Protein AF-A0A3N0VA74-F1 (afdb_monomer_lite)

Organism: NCBI:txid2689987

Secondary structure (DSSP, 8-state):
----HHHHTTSPPHHHHHHHHHH-HHHHHHHHHHHHHHBS-STTS-TTS-EEEEEETTTEEEEEE-TT-EEEETTEEEEHHHHHHHHHHS-HHHHHHHHHH--SHHHHHHHHHHH-EEEEEEE-TT--EEEEEEEGGGGHHHHHHHHTT--S-TT-----HHHHTGGGHHHHHHHHHHHHHHHHH-SS--SHHHHHHHHGGG--

Radius of gyration: 17.82 Å; chains: 1; bounding box: 50×42×50 Å

Structure (mmCIF, N/CA/C/O backbone):
data_AF-A0A3N0VA74-F1
#
_entry.id   AF-A0A3N0VA74-F1
#
loop_
_atom_site.group_PDB
_atom_site.id
_atom_site.type_symbol
_atom_site.label_atom_id
_atom_site.label_alt_id
_atom_site.label_comp_id
_atom_site.label_asym_id
_atom_site.label_entity_id
_atom_site.label_seq_id
_atom_site.pdbx_PDB_ins_code
_atom_site.Cartn_x
_atom_site.Cartn_y
_atom_site.Cartn_z
_atom_site.occupancy
_atom_site.B_iso_or_equiv
_atom_site.auth_seq_id
_atom_site.auth_comp_id
_atom_site.auth_asym_id
_atom_site.auth_atom_id
_atom_site.pdbx_PDB_model_num
ATOM 1 N N . MET A 1 1 ? -2.046 14.297 11.306 1.00 55.72 1 MET A N 1
ATOM 2 C CA . MET A 1 1 ? -0.720 13.947 11.856 1.00 55.72 1 MET A CA 1
ATOM 3 C C . MET A 1 1 ? 0.171 13.700 10.667 1.00 55.72 1 MET A C 1
ATOM 5 O O . MET A 1 1 ? -0.166 12.820 9.903 1.00 55.72 1 MET A O 1
ATOM 9 N N . SER A 1 2 ? 1.267 14.439 10.505 1.00 66.81 2 SER A N 1
ATOM 10 C CA . SER A 1 2 ? 2.092 14.352 9.297 1.00 66.81 2 SER A CA 1
ATOM 11 C C . SER A 1 2 ? 2.519 12.922 8.944 1.00 66.81 2 SER A C 1
ATOM 13 O O . SER A 1 2 ? 2.820 12.107 9.817 1.00 66.81 2 SER A O 1
ATOM 15 N N . VAL A 1 3 ? 2.598 12.656 7.638 1.00 79.25 3 VAL A N 1
ATOM 16 C CA . VAL A 1 3 ? 3.120 11.416 7.046 1.00 79.25 3 VAL A CA 1
ATOM 17 C C . VAL A 1 3 ? 4.382 10.929 7.781 1.00 79.25 3 VAL A C 1
ATOM 19 O O . VAL A 1 3 ? 5.307 11.734 7.952 1.00 79.25 3 VAL A O 1
ATOM 22 N N . PRO A 1 4 ? 4.475 9.635 8.162 1.00 81.69 4 PRO A N 1
ATOM 23 C CA . PRO A 1 4 ? 5.636 9.090 8.861 1.00 81.69 4 PRO A CA 1
ATOM 24 C C . PRO A 1 4 ? 6.954 9.399 8.134 1.00 81.69 4 PRO A C 1
ATOM 26 O O . PRO A 1 4 ? 7.029 9.179 6.920 1.00 81.69 4 PRO A O 1
ATOM 29 N N . PRO A 1 5 ? 8.018 9.843 8.836 1.00 85.44 5 PRO A N 1
ATOM 30 C CA . PRO A 1 5 ? 9.307 10.156 8.211 1.00 85.44 5 PRO A CA 1
ATOM 31 C C . PRO A 1 5 ? 9.892 8.999 7.390 1.00 85.44 5 PRO A C 1
ATOM 33 O O . PRO A 1 5 ? 10.471 9.218 6.329 1.00 85.44 5 PRO A O 1
ATOM 36 N N . SER A 1 6 ? 9.676 7.758 7.836 1.00 87.81 6 SER A N 1
ATOM 37 C CA . SER A 1 6 ? 10.095 6.540 7.130 1.00 87.81 6 SER A CA 1
ATOM 38 C C . SER A 1 6 ? 9.469 6.396 5.740 1.00 87.81 6 SER A C 1
ATOM 40 O O . SER A 1 6 ? 10.104 5.842 4.842 1.00 87.81 6 SER A O 1
ATOM 42 N N . LEU A 1 7 ? 8.248 6.906 5.549 1.00 91.25 7 LEU A N 1
ATOM 43 C CA . LEU A 1 7 ? 7.536 6.869 4.274 1.00 91.25 7 LEU A CA 1
ATOM 44 C C . LEU A 1 7 ? 7.905 8.057 3.376 1.00 91.25 7 LEU A C 1
ATOM 46 O O . LEU A 1 7 ? 7.909 7.921 2.154 1.00 91.25 7 LEU A O 1
ATOM 50 N N . GLN A 1 8 ? 8.252 9.209 3.960 1.00 91.38 8 GLN A N 1
ATOM 51 C CA . GLN A 1 8 ? 8.503 10.451 3.219 1.00 91.38 8 GLN A CA 1
ATOM 52 C C . GLN A 1 8 ? 9.578 10.306 2.138 1.00 91.38 8 GLN A C 1
ATOM 54 O O . GLN A 1 8 ? 9.378 10.812 1.038 1.00 91.38 8 GLN A O 1
ATOM 59 N N . ARG A 1 9 ? 10.666 9.566 2.397 1.00 91.56 9 ARG A N 1
ATOM 60 C CA . ARG A 1 9 ? 11.731 9.341 1.397 1.00 91.56 9 ARG A CA 1
ATOM 61 C C . ARG A 1 9 ? 11.244 8.642 0.124 1.00 91.56 9 ARG A C 1
ATOM 63 O O . ARG A 1 9 ? 11.853 8.799 -0.927 1.00 91.56 9 ARG A O 1
ATOM 70 N N . PHE A 1 10 ? 10.161 7.868 0.214 1.00 94.38 10 PHE A N 1
ATOM 71 C CA . PHE A 1 10 ? 9.590 7.167 -0.931 1.00 94.38 10 PHE A CA 1
ATOM 72 C C . PHE A 1 10 ? 8.608 8.042 -1.693 1.00 94.38 10 PHE A C 1
ATOM 74 O O . PHE A 1 10 ? 8.366 7.793 -2.871 1.00 94.38 10 PHE A O 1
ATOM 81 N N . LEU A 1 11 ? 8.007 9.049 -1.058 1.00 93.94 11 LEU A N 1
ATOM 82 C CA . LEU A 1 11 ? 6.952 9.829 -1.687 1.00 93.94 11 LEU A CA 1
ATOM 83 C C . LEU A 1 11 ? 7.540 10.835 -2.683 1.00 93.94 11 LEU A C 1
ATOM 85 O O . LEU A 1 11 ? 8.345 11.681 -2.300 1.00 93.94 11 LEU A O 1
ATOM 89 N N . PRO A 1 12 ? 7.106 10.801 -3.954 1.00 92.12 12 PRO A N 1
ATOM 90 C CA . PRO A 1 12 ? 7.564 11.766 -4.942 1.00 92.12 12 PRO A CA 1
ATOM 91 C C . PRO A 1 12 ? 7.000 13.147 -4.611 1.00 92.12 12 PRO A C 1
ATOM 93 O O . PRO A 1 12 ? 5.913 13.250 -4.026 1.00 92.12 12 PRO A O 1
ATOM 96 N N . SER A 1 13 ? 7.682 14.212 -5.029 1.00 92.94 13 SER A N 1
ATOM 97 C CA . SER A 1 13 ? 7.078 15.546 -5.040 1.00 92.94 13 SER A CA 1
ATOM 98 C C . SER A 1 13 ? 5.904 15.599 -6.031 1.00 92.94 13 SER A C 1
ATOM 100 O O . SER A 1 13 ? 5.791 14.769 -6.940 1.00 92.94 13 SER A O 1
ATOM 102 N N . ALA A 1 14 ? 5.014 16.581 -5.866 1.00 91.69 14 ALA A N 1
ATOM 103 C CA . ALA A 1 14 ? 3.919 16.804 -6.814 1.00 91.69 14 ALA A CA 1
ATOM 104 C C . ALA A 1 14 ? 4.451 17.095 -8.231 1.00 91.69 14 ALA A C 1
ATOM 106 O O . ALA A 1 14 ? 3.903 16.610 -9.219 1.00 91.69 14 ALA A O 1
ATOM 107 N N . GLU A 1 15 ? 5.570 17.817 -8.328 1.00 94.88 15 GLU A N 1
ATOM 108 C CA . GLU A 1 15 ? 6.244 18.123 -9.592 1.00 94.88 15 GLU A CA 1
ATOM 109 C C . GLU A 1 15 ? 6.785 16.864 -10.273 1.00 94.88 15 GLU A C 1
ATOM 111 O O . GLU A 1 15 ? 6.539 16.663 -11.461 1.00 94.88 15 GLU A O 1
ATOM 116 N N . GLN A 1 16 ? 7.447 15.977 -9.520 1.00 94.12 16 GLN A N 1
ATOM 117 C CA . GLN A 1 16 ? 7.949 14.700 -10.039 1.00 94.12 16 GLN A CA 1
ATOM 118 C C . GLN A 1 16 ? 6.812 13.814 -10.558 1.00 94.12 16 GLN A C 1
ATOM 120 O O . GLN A 1 16 ? 6.940 13.189 -11.613 1.00 94.12 16 GLN A O 1
ATOM 125 N N . LEU A 1 17 ? 5.687 13.760 -9.837 1.00 94.88 17 LEU A N 1
ATOM 126 C CA . LEU A 1 17 ? 4.499 13.038 -10.293 1.00 94.88 17 LEU A CA 1
ATOM 127 C C . LEU A 1 17 ? 3.948 13.645 -11.591 1.00 94.88 17 LEU A C 1
ATOM 129 O O . LEU A 1 17 ? 3.747 12.920 -12.565 1.00 94.88 17 LEU A O 1
ATOM 133 N N . ALA A 1 18 ? 3.748 14.964 -11.630 1.00 95.69 18 ALA A N 1
ATOM 134 C CA . ALA A 1 18 ? 3.229 15.660 -12.805 1.00 95.69 18 ALA A CA 1
ATOM 135 C C . ALA A 1 18 ? 4.141 15.493 -14.029 1.00 95.69 18 ALA A C 1
ATOM 137 O O . ALA A 1 18 ? 3.660 15.296 -15.145 1.00 95.69 18 ALA A O 1
ATOM 138 N N . GLN A 1 19 ? 5.457 15.537 -13.827 1.00 96.38 19 GLN A N 1
ATOM 139 C CA . GLN A 1 19 ? 6.435 15.285 -14.876 1.00 96.38 19 GLN A CA 1
ATOM 140 C C . GLN A 1 19 ? 6.325 13.852 -15.410 1.00 96.38 19 GLN A C 1
ATOM 142 O O . GLN A 1 19 ? 6.148 13.659 -16.613 1.00 96.38 19 GLN A O 1
ATOM 147 N N . THR A 1 20 ? 6.325 12.858 -14.521 1.00 94.06 20 THR A N 1
ATOM 148 C CA . THR A 1 20 ? 6.236 11.440 -14.905 1.00 94.06 20 THR A CA 1
ATOM 149 C C . THR A 1 20 ? 4.934 11.142 -15.650 1.00 94.06 20 THR A C 1
ATOM 151 O O . THR A 1 20 ? 4.941 10.416 -16.642 1.00 94.06 20 THR A O 1
ATOM 154 N N . LEU A 1 21 ? 3.818 11.751 -15.238 1.00 95.31 21 LEU A N 1
ATOM 155 C CA . LEU A 1 21 ? 2.536 11.643 -15.939 1.00 95.31 21 LEU A CA 1
ATOM 156 C C . LEU A 1 21 ? 2.596 12.160 -17.377 1.00 95.31 21 LEU A C 1
ATOM 158 O O . LEU A 1 21 ? 1.941 11.586 -18.245 1.00 95.31 21 LEU A O 1
ATOM 162 N N . ARG A 1 22 ? 3.370 13.216 -17.651 1.00 96.31 22 ARG A N 1
ATOM 163 C CA . ARG A 1 22 ? 3.558 13.736 -19.014 1.00 96.31 22 ARG A CA 1
ATOM 164 C C . ARG A 1 22 ? 4.463 12.823 -19.838 1.00 96.31 22 ARG A C 1
ATOM 166 O O . ARG A 1 22 ? 4.131 12.491 -20.974 1.00 96.31 22 ARG A O 1
ATOM 173 N N . GLU A 1 23 ? 5.564 12.373 -19.254 1.00 95.31 23 GLU A N 1
ATOM 174 C CA . GLU A 1 23 ? 6.672 11.758 -19.992 1.00 95.31 23 GLU A CA 1
ATOM 175 C C . GLU A 1 23 ? 6.556 10.231 -20.138 1.00 95.31 23 GLU A C 1
ATOM 177 O O . GLU A 1 23 ? 6.966 9.676 -21.154 1.00 95.31 23 GLU A O 1
ATOM 182 N N . SER A 1 24 ? 5.957 9.534 -19.169 1.00 93.88 24 SER A N 1
ATOM 183 C CA . SER A 1 24 ? 5.990 8.068 -19.094 1.00 93.88 24 SER A CA 1
ATOM 184 C C . SER A 1 24 ? 4.639 7.428 -19.422 1.00 93.88 24 SER A C 1
ATOM 186 O O . SER A 1 24 ? 3.714 7.409 -18.607 1.00 93.88 24 SER A O 1
ATOM 188 N N . ALA A 1 25 ? 4.528 6.839 -20.617 1.00 91.69 25 ALA A N 1
ATOM 189 C CA . ALA A 1 25 ? 3.357 6.043 -20.998 1.00 91.69 25 ALA A CA 1
ATOM 190 C C . ALA A 1 25 ? 3.186 4.799 -20.112 1.00 91.69 25 ALA A C 1
ATOM 192 O O . ALA A 1 25 ? 2.077 4.505 -19.676 1.00 91.69 25 ALA A O 1
ATOM 193 N N . SER A 1 26 ? 4.289 4.128 -19.768 1.00 89.88 26 SER A N 1
ATOM 194 C CA . SER A 1 26 ? 4.263 2.938 -18.913 1.00 89.88 26 SER A CA 1
ATOM 195 C C . SER A 1 26 ? 3.768 3.247 -17.501 1.00 89.88 26 SER A C 1
ATOM 197 O O . SER A 1 26 ? 3.046 2.440 -16.915 1.00 89.88 26 SER A O 1
ATOM 199 N N . PHE A 1 27 ? 4.104 4.422 -16.957 1.00 94.12 27 PHE A N 1
ATOM 200 C CA . PHE A 1 27 ? 3.552 4.856 -15.679 1.00 94.12 27 PHE A CA 1
ATOM 201 C C . PHE A 1 27 ? 2.049 5.123 -15.775 1.00 94.12 27 PHE A C 1
ATOM 203 O O . PHE A 1 27 ? 1.313 4.704 -14.888 1.00 94.12 27 PHE A O 1
ATOM 210 N N . ARG A 1 28 ? 1.567 5.765 -16.849 1.00 94.69 28 ARG A N 1
ATOM 211 C CA . ARG A 1 28 ? 0.123 5.997 -17.041 1.00 94.69 28 ARG A CA 1
ATOM 212 C C . ARG A 1 28 ? -0.668 4.689 -17.106 1.00 94.69 28 ARG A C 1
ATOM 214 O O . ARG A 1 28 ? -1.706 4.585 -16.456 1.00 94.69 28 ARG A O 1
ATOM 221 N N . ASP A 1 29 ? -0.153 3.684 -17.811 1.00 91.50 29 ASP A N 1
ATOM 222 C CA . ASP A 1 29 ? -0.782 2.360 -17.886 1.00 91.50 29 ASP A CA 1
ATOM 223 C C . ASP A 1 29 ? -0.789 1.659 -16.520 1.00 91.50 29 ASP A C 1
ATOM 225 O O . ASP A 1 29 ? -1.810 1.112 -16.090 1.00 91.50 29 ASP A O 1
ATOM 229 N N . PHE A 1 30 ? 0.336 1.717 -15.798 1.00 92.69 30 PHE A N 1
ATOM 230 C CA . PHE A 1 30 ? 0.435 1.188 -14.438 1.00 92.69 30 PHE A CA 1
ATOM 231 C C . PHE A 1 30 ? -0.542 1.886 -13.485 1.00 92.69 30 PHE A C 1
ATOM 233 O O . PHE A 1 30 ? -1.240 1.220 -12.721 1.00 92.69 30 PHE A O 1
ATOM 240 N N . LEU A 1 31 ? -0.627 3.215 -13.553 1.00 94.94 31 LEU A N 1
ATOM 241 C CA . LEU A 1 31 ? -1.520 4.026 -12.736 1.00 94.94 31 LEU A CA 1
ATOM 242 C C . LEU A 1 31 ? -2.987 3.675 -12.996 1.00 94.94 31 LEU A C 1
ATOM 244 O O . LEU A 1 31 ? -3.730 3.449 -12.044 1.00 94.94 31 LEU A O 1
ATOM 248 N N . ALA A 1 32 ? -3.400 3.567 -14.261 1.00 92.31 32 ALA A N 1
ATOM 249 C CA . ALA A 1 32 ? -4.765 3.188 -14.619 1.00 92.31 32 ALA A CA 1
ATOM 250 C C . ALA A 1 32 ? -5.140 1.804 -14.060 1.00 92.31 32 ALA A C 1
ATOM 252 O O . ALA A 1 32 ? -6.222 1.625 -13.490 1.00 92.31 32 ALA A O 1
ATOM 253 N N . LEU A 1 33 ? -4.225 0.833 -14.168 1.00 90.31 33 LEU A N 1
ATOM 254 C CA . LEU A 1 33 ? -4.407 -0.496 -13.588 1.00 90.31 33 LEU A CA 1
ATOM 255 C C . LEU A 1 33 ? -4.525 -0.433 -12.059 1.00 90.31 33 LEU A C 1
ATOM 257 O O . LEU A 1 33 ? -5.447 -1.019 -11.493 1.00 90.31 33 LEU A O 1
ATOM 261 N N . ALA A 1 34 ? -3.616 0.289 -11.403 1.00 92.38 34 ALA A N 1
ATOM 262 C CA . ALA A 1 34 ? -3.563 0.415 -9.952 1.00 92.38 34 ALA A CA 1
ATOM 263 C C . ALA A 1 34 ? -4.812 1.104 -9.382 1.00 92.38 34 ALA A C 1
ATOM 265 O O . ALA A 1 34 ? -5.379 0.624 -8.395 1.00 92.38 34 ALA A O 1
ATOM 266 N N . LEU A 1 35 ? -5.284 2.186 -10.008 1.00 92.69 35 LEU A N 1
ATOM 267 C CA . LEU A 1 35 ? -6.493 2.901 -9.593 1.00 92.69 35 LEU A CA 1
ATOM 268 C C . LEU A 1 35 ? -7.727 2.000 -9.664 1.00 92.69 35 LEU A C 1
ATOM 270 O O . LEU A 1 35 ? -8.482 1.926 -8.695 1.00 92.69 35 LEU A O 1
ATOM 274 N N . LYS A 1 36 ? -7.881 1.228 -10.749 1.00 89.12 36 LYS A N 1
ATOM 275 C CA . LYS A 1 36 ? -8.997 0.282 -10.912 1.00 89.12 36 LYS A CA 1
ATOM 276 C C . LYS A 1 36 ? -9.088 -0.728 -9.760 1.00 89.12 36 LYS A C 1
ATOM 278 O O . LYS A 1 36 ? -10.184 -1.116 -9.363 1.00 89.12 36 LYS A O 1
ATOM 283 N N . SER A 1 37 ? -7.955 -1.167 -9.219 1.00 84.94 37 SER A N 1
ATOM 284 C CA . SER A 1 37 ? -7.903 -2.130 -8.113 1.00 84.94 37 SER A CA 1
ATOM 285 C C . SER A 1 37 ? -7.942 -1.513 -6.714 1.00 84.94 37 SER A C 1
ATOM 287 O O . SER A 1 37 ? -8.281 -2.217 -5.763 1.00 84.94 37 SER A O 1
ATOM 289 N N . SER A 1 38 ? -7.617 -0.226 -6.569 1.00 87.81 38 SER A N 1
ATOM 290 C CA . SER A 1 38 ? -7.468 0.428 -5.256 1.00 87.81 38 SER A CA 1
ATOM 291 C C . SER A 1 38 ? -8.798 0.767 -4.569 1.00 87.81 38 SER A C 1
ATOM 293 O O . SER A 1 38 ? -8.813 1.113 -3.390 1.00 87.81 38 SER A O 1
ATOM 295 N N . GLY A 1 39 ? -9.927 0.623 -5.271 1.00 88.44 39 GLY A N 1
ATOM 296 C CA . GLY A 1 39 ? -11.256 0.934 -4.736 1.00 88.44 39 GLY A CA 1
ATOM 297 C C . GLY A 1 39 ? -11.563 2.434 -4.724 1.00 88.44 39 GLY A C 1
ATOM 298 O O . GLY A 1 39 ? -10.935 3.209 -5.445 1.00 88.44 39 GLY A O 1
ATOM 299 N N . ALA A 1 40 ? -12.541 2.846 -3.919 1.00 88.62 40 ALA A N 1
ATOM 300 C CA . ALA A 1 40 ? -12.981 4.240 -3.832 1.00 88.62 40 ALA A CA 1
ATOM 301 C C . ALA A 1 40 ? -11.873 5.137 -3.258 1.00 88.62 40 ALA A C 1
ATOM 303 O O . ALA A 1 40 ? -11.144 4.700 -2.369 1.00 88.62 40 ALA A O 1
ATOM 304 N N . ASP A 1 41 ? -11.695 6.347 -3.793 1.00 86.19 41 ASP A N 1
ATOM 305 C CA . ASP A 1 41 ? -10.729 7.326 -3.269 1.00 86.19 41 ASP A CA 1
ATOM 306 C C . ASP A 1 41 ? -11.169 7.801 -1.875 1.00 86.19 41 ASP A C 1
ATOM 308 O O . ASP A 1 41 ? -12.305 8.247 -1.759 1.00 86.19 41 ASP A O 1
ATOM 312 N N . PRO A 1 42 ? -10.334 7.698 -0.818 1.00 84.19 42 PRO A N 1
ATOM 313 C CA . PRO A 1 42 ? -10.671 8.211 0.511 1.00 84.19 42 PRO A CA 1
ATOM 314 C C . PRO A 1 42 ? -10.957 9.711 0.528 1.00 84.19 42 PRO A C 1
ATOM 316 O O . PRO A 1 42 ? -11.635 10.191 1.436 1.00 84.19 42 PRO A O 1
ATOM 319 N N . ARG A 1 43 ? -10.449 10.474 -0.445 1.00 82.12 43 ARG A N 1
ATOM 320 C CA . ARG A 1 43 ? -10.702 11.912 -0.517 1.00 82.12 43 ARG A CA 1
ATOM 321 C C . ARG A 1 43 ? -12.185 12.184 -0.747 1.00 82.12 43 ARG A C 1
ATOM 323 O O . ARG A 1 43 ? -12.751 11.820 -1.770 1.00 82.12 43 ARG A O 1
ATOM 330 N N . GLY A 1 44 ? -12.798 12.874 0.211 1.00 79.50 44 GLY A N 1
ATOM 331 C CA . GLY A 1 44 ? -14.222 13.214 0.173 1.00 79.50 44 GLY A CA 1
ATOM 332 C C . GLY A 1 44 ? -15.148 12.127 0.722 1.00 79.50 44 GLY A C 1
ATOM 333 O O . GLY A 1 44 ? -16.359 12.326 0.710 1.00 79.50 44 GLY A O 1
ATOM 334 N N . LEU A 1 45 ? -14.608 11.014 1.231 1.00 85.81 45 LEU A N 1
ATOM 335 C CA . LEU A 1 45 ? -15.379 10.008 1.957 1.00 85.81 45 LEU A CA 1
ATOM 336 C C . LEU A 1 45 ? -15.389 10.306 3.460 1.00 85.81 45 LEU A C 1
ATOM 338 O O . LEU A 1 45 ? -14.371 10.705 4.032 1.00 85.81 45 LEU A O 1
ATOM 342 N N . ASP A 1 46 ? -16.525 10.060 4.116 1.00 89.12 46 ASP A N 1
ATOM 343 C CA . ASP A 1 46 ? -16.582 10.061 5.578 1.00 89.12 46 ASP A CA 1
ATOM 344 C C . ASP A 1 46 ? -15.993 8.758 6.124 1.00 89.12 46 ASP A C 1
ATOM 346 O O . ASP A 1 46 ? -16.667 7.738 6.285 1.00 89.12 46 ASP A O 1
ATOM 350 N N . MET A 1 47 ? -14.695 8.805 6.415 1.00 89.38 47 MET A N 1
ATOM 351 C CA . MET A 1 47 ? -13.968 7.649 6.916 1.00 89.38 47 MET A CA 1
ATOM 352 C C . MET A 1 47 ? -14.346 7.243 8.343 1.00 89.38 47 MET A C 1
ATOM 354 O O . MET A 1 47 ? -14.038 6.120 8.752 1.00 89.38 47 MET A O 1
ATOM 358 N N . ALA A 1 48 ? -14.981 8.135 9.108 1.00 89.19 48 ALA A N 1
ATOM 359 C CA . ALA A 1 48 ? -15.448 7.826 10.454 1.00 89.19 48 ALA A CA 1
ATOM 360 C C . ALA A 1 48 ? -16.706 6.950 10.429 1.00 89.19 48 ALA A C 1
ATOM 362 O O . ALA A 1 48 ? -16.891 6.137 11.331 1.00 89.19 48 ALA A O 1
ATOM 363 N N . GLY A 1 49 ? -17.522 7.071 9.377 1.00 88.12 49 GLY A N 1
ATOM 364 C CA . GLY A 1 49 ? -18.684 6.214 9.141 1.00 88.12 49 GLY A CA 1
ATOM 365 C C . GLY A 1 49 ? -18.348 4.818 8.606 1.00 88.12 49 GLY A C 1
ATOM 366 O O . GLY A 1 49 ? -19.240 3.978 8.512 1.00 88.12 49 GLY A O 1
ATOM 367 N N . ALA A 1 50 ? -17.087 4.549 8.252 1.00 91.88 50 ALA A N 1
ATOM 368 C CA . ALA A 1 50 ? -16.700 3.269 7.673 1.00 91.88 50 ALA A CA 1
ATOM 369 C C . ALA A 1 50 ? -16.604 2.146 8.716 1.00 91.88 50 ALA A C 1
ATOM 371 O O . ALA A 1 50 ? -16.112 2.352 9.827 1.00 91.88 50 ALA A O 1
ATOM 372 N N . ARG A 1 51 ? -16.989 0.928 8.318 1.00 92.06 51 ARG A N 1
ATOM 373 C CA . ARG A 1 51 ? -16.719 -0.300 9.081 1.00 92.06 51 ARG A CA 1
ATOM 374 C C . ARG A 1 51 ? -15.463 -0.980 8.565 1.00 92.06 51 ARG A C 1
ATOM 376 O O . ARG A 1 51 ? -15.293 -1.154 7.356 1.00 92.06 51 ARG A O 1
ATOM 383 N N . TYR A 1 52 ? -14.574 -1.345 9.481 1.00 94.25 52 TYR A N 1
ATOM 384 C CA . TYR A 1 52 ? -13.266 -1.879 9.133 1.00 94.25 52 TYR A CA 1
ATOM 385 C C . TYR A 1 52 ? -13.171 -3.379 9.380 1.00 94.25 52 TYR A C 1
ATOM 387 O O . TYR A 1 52 ? -13.590 -3.893 10.416 1.00 94.25 52 TYR A O 1
ATOM 395 N N . ARG A 1 53 ? -12.550 -4.059 8.417 1.00 93.44 53 ARG A N 1
ATOM 396 C CA . ARG A 1 53 ? -12.142 -5.458 8.512 1.00 93.44 53 ARG A CA 1
ATOM 397 C C . ARG A 1 53 ? -10.627 -5.540 8.499 1.00 93.44 53 ARG A C 1
ATOM 399 O O . ARG A 1 53 ? -10.003 -5.036 7.563 1.00 93.44 53 ARG A O 1
ATOM 406 N N . VAL A 1 54 ? -10.043 -6.185 9.504 1.00 90.69 54 VAL A N 1
ATOM 407 C CA . VAL A 1 54 ? -8.589 -6.296 9.688 1.00 90.69 54 VAL A CA 1
ATOM 408 C C . VAL A 1 54 ? -8.235 -7.728 10.077 1.00 90.69 54 VAL A C 1
ATOM 410 O O . VAL A 1 54 ? -8.912 -8.331 10.902 1.00 90.69 54 VAL A O 1
ATOM 413 N N . ALA A 1 55 ? -7.152 -8.265 9.519 1.00 83.06 55 ALA A N 1
ATOM 414 C CA . ALA A 1 55 ? -6.491 -9.441 10.079 1.00 83.06 55 ALA A CA 1
ATOM 415 C C . ALA A 1 55 ? -5.358 -8.978 11.010 1.00 83.06 55 ALA A C 1
ATOM 417 O O . ALA A 1 55 ? -4.404 -8.364 10.530 1.00 83.06 55 ALA A O 1
ATOM 418 N N . ASP A 1 56 ? -5.476 -9.235 12.315 1.00 76.38 56 ASP A N 1
ATOM 419 C CA . ASP A 1 56 ? -4.446 -8.939 13.316 1.00 76.38 56 ASP A CA 1
ATOM 420 C C . ASP A 1 56 ? -3.843 -10.228 13.904 1.00 76.38 56 ASP A C 1
ATOM 422 O O . ASP A 1 56 ? -4.468 -11.291 13.9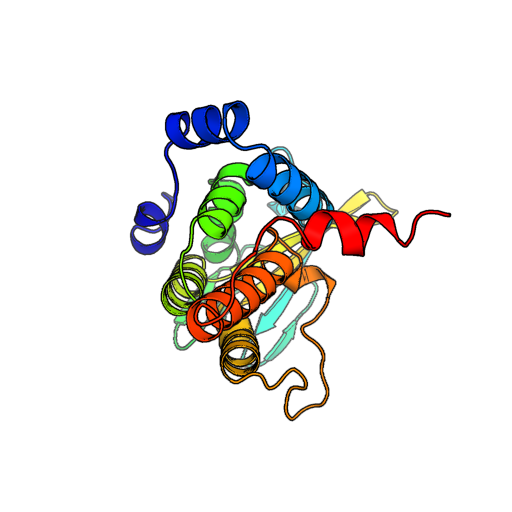18 1.00 76.38 56 ASP A O 1
ATOM 426 N N . ALA A 1 57 ? -2.588 -10.146 14.350 1.00 72.50 57 ALA A N 1
ATOM 427 C CA . ALA A 1 57 ? -1.821 -11.316 14.780 1.00 72.50 57 ALA A CA 1
ATOM 428 C C . 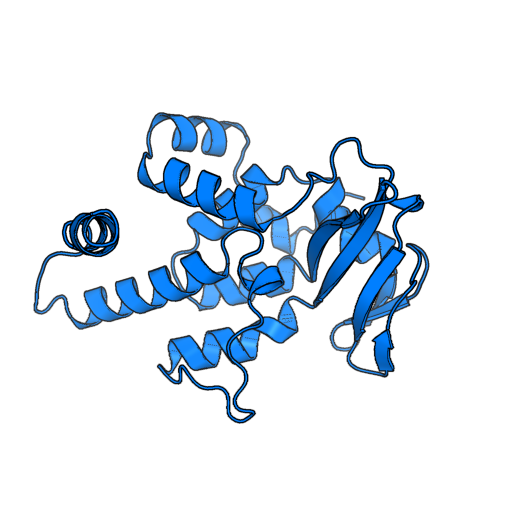ALA A 1 57 ? -2.310 -11.945 16.101 1.00 72.50 57 ALA A C 1
ATOM 430 O O . ALA A 1 57 ? -1.961 -13.089 16.384 1.00 72.50 57 ALA A O 1
ATOM 431 N N . LEU A 1 58 ? -3.095 -11.224 16.911 1.00 75.19 58 LEU A N 1
ATOM 432 C CA . LEU A 1 58 ? -3.589 -11.709 18.206 1.00 75.19 58 LEU A CA 1
ATOM 433 C C . LEU A 1 58 ? -4.922 -12.438 18.076 1.00 75.19 58 LEU A C 1
ATOM 435 O O . LEU A 1 58 ? -5.148 -13.448 18.737 1.00 75.19 58 LEU A O 1
ATOM 439 N N . ASN A 1 59 ? -5.810 -11.902 17.246 1.00 77.19 59 ASN A N 1
ATOM 440 C CA . ASN A 1 59 ? -7.226 -12.251 17.222 1.00 77.19 59 ASN A CA 1
ATOM 441 C C . ASN A 1 59 ? -7.666 -12.846 15.878 1.00 77.19 59 ASN A C 1
ATOM 443 O O . ASN A 1 59 ? -8.839 -13.170 15.704 1.00 77.19 59 ASN A O 1
ATOM 447 N N . GLY A 1 60 ? -6.755 -12.974 14.910 1.00 83.31 60 GLY A N 1
ATOM 448 C CA . GLY A 1 60 ? -7.096 -13.400 13.559 1.00 83.31 60 GLY A CA 1
ATOM 449 C C . GLY A 1 60 ? -7.875 -12.314 12.817 1.00 83.31 60 GLY A C 1
ATOM 450 O O . GLY A 1 60 ? -7.484 -11.150 12.811 1.00 83.31 60 GLY A O 1
ATOM 451 N N . VAL A 1 61 ? -8.966 -12.684 12.145 1.00 87.94 61 VAL A N 1
ATOM 452 C CA . VAL A 1 61 ? -9.781 -11.731 11.377 1.00 87.94 61 VAL A CA 1
ATOM 453 C C . VAL A 1 61 ? -10.848 -11.108 12.269 1.00 87.94 61 VAL A C 1
ATOM 455 O O . VAL A 1 61 ? -11.662 -11.816 12.855 1.00 87.94 61 VAL A O 1
ATOM 458 N N . ARG A 1 62 ? -10.860 -9.777 12.325 1.00 90.38 62 ARG A N 1
ATOM 459 C CA . ARG A 1 62 ? -11.846 -8.955 13.028 1.00 90.38 62 ARG A CA 1
ATOM 460 C C . ARG A 1 62 ? -12.623 -8.103 12.031 1.00 90.38 62 ARG A C 1
ATOM 462 O O . ARG A 1 62 ? -12.035 -7.552 11.100 1.00 90.38 62 ARG A O 1
ATOM 469 N N . ASP A 1 63 ? -13.921 -7.977 12.271 1.00 92.25 63 ASP A N 1
ATOM 470 C CA . ASP A 1 63 ? -14.878 -7.228 11.455 1.00 92.25 63 ASP A CA 1
ATOM 471 C C . ASP A 1 63 ? -15.558 -6.123 12.286 1.00 92.25 63 ASP A C 1
ATOM 473 O O . ASP A 1 63 ? -15.446 -6.100 13.512 1.00 92.25 63 ASP A O 1
ATOM 477 N N . GLU A 1 64 ? -16.253 -5.205 11.606 1.00 92.19 64 GLU A N 1
ATOM 478 C CA . GLU A 1 64 ? -17.054 -4.108 12.188 1.00 92.19 64 GLU A CA 1
ATOM 479 C C . GLU A 1 64 ? -16.300 -3.090 13.063 1.00 92.19 64 GLU A C 1
ATOM 481 O O . GLU A 1 64 ? -16.922 -2.283 13.764 1.00 92.19 64 GLU A O 1
ATOM 486 N N . LEU A 1 65 ? -14.971 -3.061 12.962 1.00 94.00 65 LEU A N 1
ATOM 487 C CA . LEU A 1 65 ? -14.123 -2.157 13.734 1.00 94.00 65 LEU A CA 1
ATOM 488 C C . LEU A 1 65 ? -14.381 -0.691 13.357 1.00 94.00 65 LEU A C 1
ATOM 490 O O . LEU A 1 65 ? -14.708 -0.378 12.210 1.00 94.00 65 LEU A O 1
ATOM 494 N N . ALA A 1 66 ? -14.210 0.200 14.327 1.00 94.31 66 ALA A N 1
ATOM 495 C CA . ALA A 1 66 ? -14.245 1.651 14.207 1.00 94.31 66 ALA A CA 1
ATOM 496 C C . ALA A 1 66 ? -12.825 2.243 14.272 1.00 94.31 66 ALA A C 1
ATOM 498 O O . ALA A 1 66 ? -11.864 1.582 14.653 1.00 94.31 66 ALA A O 1
ATOM 499 N N . LEU A 1 67 ? -12.673 3.524 13.928 1.00 94.12 67 LEU A N 1
ATOM 500 C CA . LEU A 1 67 ? -11.356 4.178 13.864 1.00 94.12 67 LEU A CA 1
ATOM 501 C C . LEU A 1 67 ? -10.563 4.154 15.182 1.00 94.12 67 LEU A C 1
ATOM 503 O O . LEU A 1 67 ? -9.335 4.159 15.146 1.00 94.12 67 LEU A O 1
ATOM 507 N N . ASP A 1 68 ? -11.237 4.146 16.328 1.00 94.56 68 ASP A N 1
ATOM 508 C CA . ASP A 1 68 ? -10.569 4.189 17.632 1.00 94.56 68 ASP A CA 1
ATOM 509 C C . ASP A 1 68 ? -10.278 2.786 18.196 1.00 94.56 68 ASP A C 1
ATOM 511 O O . ASP A 1 68 ? -9.606 2.662 19.223 1.00 94.56 68 ASP A O 1
ATOM 515 N N . ASP A 1 69 ? -10.707 1.724 17.500 1.00 93.81 69 ASP A N 1
ATOM 516 C CA . ASP A 1 69 ? -10.306 0.361 17.832 1.00 93.81 69 ASP A CA 1
ATOM 517 C C . ASP A 1 69 ? -8.804 0.170 17.629 1.00 93.81 69 ASP A C 1
ATOM 519 O O . ASP A 1 69 ? -8.193 0.671 16.676 1.00 93.81 69 ASP A O 1
ATOM 523 N N . ARG A 1 70 ? -8.208 -0.598 18.541 1.00 92.56 70 ARG A N 1
ATOM 524 C CA . ARG A 1 70 ? -6.782 -0.907 18.535 1.00 92.56 70 ARG A CA 1
ATOM 525 C C . ARG A 1 70 ? -6.508 -2.251 17.875 1.00 92.56 70 ARG A C 1
ATOM 527 O O . ARG A 1 70 ? -7.268 -3.213 18.033 1.00 92.56 70 ARG A O 1
ATOM 534 N N . ILE A 1 71 ? -5.403 -2.305 17.141 1.00 90.56 71 ILE A N 1
ATOM 535 C CA . ILE A 1 71 ? -4.900 -3.507 16.482 1.00 90.56 71 ILE A CA 1
ATOM 536 C C . ILE A 1 71 ? -3.409 -3.687 16.771 1.00 90.56 71 ILE A C 1
ATOM 538 O O . ILE A 1 71 ? -2.680 -2.713 16.994 1.00 90.56 71 ILE A O 1
ATOM 542 N N . LEU A 1 72 ? -2.950 -4.938 16.738 1.00 87.81 72 LEU A N 1
ATOM 543 C CA . LEU A 1 72 ? -1.534 -5.261 16.870 1.00 87.81 72 LEU A CA 1
ATOM 544 C C . LEU A 1 72 ? -0.848 -5.248 15.498 1.00 87.81 72 LEU A C 1
ATOM 546 O O . LEU A 1 72 ? -1.328 -5.881 14.559 1.00 87.81 72 LEU A O 1
ATOM 550 N N . ILE A 1 73 ? 0.289 -4.558 15.410 1.00 82.75 73 ILE A N 1
ATOM 551 C CA . ILE A 1 73 ? 1.203 -4.564 14.260 1.00 82.75 73 ILE A CA 1
ATOM 552 C C . ILE A 1 73 ? 2.604 -4.871 14.780 1.00 82.75 73 ILE A C 1
ATOM 554 O O . ILE A 1 73 ? 3.145 -4.110 15.590 1.00 82.75 73 ILE A O 1
ATOM 558 N N . GLY A 1 74 ? 3.194 -5.983 14.344 1.00 78.62 74 GLY A N 1
ATOM 559 C CA . GLY A 1 74 ? 4.390 -6.533 14.979 1.00 78.62 74 GLY A CA 1
ATOM 560 C C . GLY A 1 74 ? 4.222 -6.643 16.503 1.00 78.62 74 GLY A C 1
ATOM 561 O O . GLY A 1 74 ? 3.348 -7.350 16.994 1.00 78.62 74 GLY A O 1
ATOM 562 N N . ALA A 1 75 ? 5.045 -5.912 17.261 1.00 80.88 75 ALA A N 1
ATOM 563 C CA . ALA A 1 75 ? 4.992 -5.857 18.729 1.00 80.88 75 ALA A CA 1
ATOM 564 C C . ALA A 1 75 ? 4.294 -4.599 19.287 1.00 80.88 75 ALA A C 1
ATOM 566 O O . ALA A 1 75 ? 4.356 -4.338 20.486 1.00 80.88 75 ALA A O 1
ATOM 567 N N . SER A 1 76 ? 3.695 -3.767 18.432 1.00 85.69 76 SER A N 1
ATOM 568 C CA . SER A 1 76 ? 3.131 -2.468 18.808 1.00 85.69 76 SER A CA 1
ATOM 569 C C . SER A 1 76 ? 1.624 -2.425 18.602 1.00 85.69 76 SER A C 1
ATOM 571 O O . SER A 1 76 ? 1.112 -2.845 17.567 1.00 85.69 76 SER A O 1
ATOM 573 N N . GLU A 1 77 ? 0.913 -1.859 19.572 1.00 90.12 77 GLU A N 1
ATOM 574 C CA . GLU A 1 77 ? -0.530 -1.661 19.494 1.00 90.12 77 GLU A CA 1
ATOM 575 C C . GLU A 1 77 ? -0.850 -0.229 19.045 1.00 90.12 77 GLU A C 1
ATOM 577 O O . GLU A 1 77 ? -0.429 0.739 19.683 1.00 90.12 77 GLU A O 1
ATOM 582 N N . VAL A 1 78 ? -1.620 -0.093 17.968 1.00 91.81 78 VAL A N 1
ATOM 583 C CA . VAL A 1 78 ? -1.951 1.188 17.329 1.00 91.81 78 VAL A CA 1
ATOM 584 C C . VAL A 1 78 ? -3.455 1.284 17.078 1.00 91.81 78 VAL A C 1
ATOM 586 O O . VAL A 1 78 ? -4.103 0.270 16.818 1.00 91.81 78 VAL A O 1
ATOM 589 N N . SER A 1 79 ? -4.021 2.490 17.135 1.00 93.56 79 SER A N 1
ATOM 590 C CA . SER A 1 79 ? -5.406 2.705 16.695 1.00 93.56 79 SER A CA 1
ATOM 591 C C . SER A 1 79 ? -5.540 2.578 15.173 1.00 93.56 79 SER A C 1
ATOM 593 O O . SER A 1 79 ? -4.609 2.894 14.421 1.00 93.56 79 SER A O 1
ATOM 595 N N . LEU A 1 80 ? -6.717 2.179 14.683 1.00 93.50 80 LEU A N 1
ATOM 596 C CA . LEU A 1 80 ? -6.994 2.214 13.245 1.00 93.50 80 LEU A CA 1
ATOM 597 C C . LEU A 1 80 ? -6.828 3.628 12.683 1.00 93.50 80 LEU A C 1
ATOM 599 O O . LEU A 1 80 ? -6.235 3.805 11.627 1.00 93.50 80 LEU A O 1
ATOM 603 N N . ARG A 1 81 ? -7.237 4.659 13.414 1.00 93.50 81 ARG A N 1
ATOM 604 C CA . ARG A 1 81 ? -7.044 6.060 13.030 1.00 93.50 81 ARG A CA 1
ATOM 605 C C . ARG A 1 81 ? -5.589 6.378 12.700 1.00 93.50 81 ARG A C 1
ATOM 607 O O . ARG A 1 81 ? -5.297 6.889 11.619 1.00 93.50 81 ARG A O 1
ATOM 614 N N . GLU A 1 82 ? -4.674 6.064 13.610 1.00 91.88 82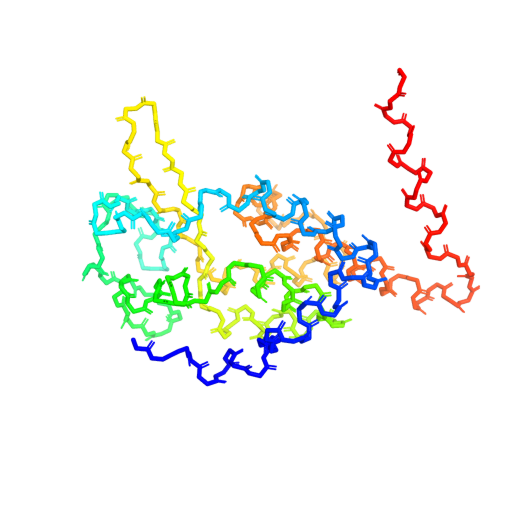 GLU A N 1
ATOM 615 C CA . GLU A 1 82 ? -3.237 6.287 13.416 1.00 91.88 82 GLU A CA 1
ATOM 616 C C . GLU A 1 82 ? -2.688 5.466 12.247 1.00 91.88 82 GLU A C 1
ATOM 618 O O . GLU A 1 82 ? -1.871 5.964 11.474 1.00 91.88 82 GLU A O 1
ATOM 623 N N . LEU A 1 83 ? -3.148 4.224 12.085 1.00 90.38 83 LEU A N 1
ATOM 624 C CA . LEU A 1 83 ? -2.715 3.367 10.986 1.00 90.38 83 LEU A CA 1
ATOM 625 C C . LEU A 1 83 ? -3.152 3.907 9.615 1.00 90.38 83 LEU A C 1
ATOM 627 O O . LEU A 1 83 ? -2.382 3.892 8.655 1.00 90.38 83 LEU A O 1
ATOM 631 N N . LEU A 1 84 ? -4.393 4.375 9.522 1.00 90.62 84 LEU A N 1
ATOM 632 C CA . LEU A 1 84 ? -5.036 4.765 8.270 1.00 90.62 84 LEU A CA 1
ATOM 633 C C . LEU A 1 84 ? -4.763 6.225 7.888 1.00 90.62 84 LEU A C 1
ATOM 635 O O . LEU A 1 84 ? -5.076 6.628 6.769 1.00 90.62 84 LEU A O 1
ATOM 639 N N . THR A 1 85 ? -4.142 7.007 8.778 1.00 89.44 85 THR A N 1
ATOM 640 C CA . THR A 1 85 ? -3.848 8.435 8.562 1.00 89.44 85 THR A CA 1
ATOM 641 C C . THR A 1 85 ? -3.118 8.679 7.238 1.00 89.44 85 THR A C 1
ATOM 643 O O . THR A 1 85 ? -3.468 9.597 6.504 1.00 89.44 85 THR A O 1
ATOM 646 N N . VAL A 1 86 ? -2.160 7.821 6.869 1.00 88.50 86 VAL A N 1
ATOM 647 C CA . VAL A 1 86 ? -1.425 7.946 5.597 1.00 88.50 86 VAL A CA 1
ATOM 648 C C . VAL A 1 86 ? -2.355 7.885 4.385 1.00 88.50 86 VAL A C 1
ATOM 650 O O . VAL A 1 86 ? -2.185 8.664 3.452 1.00 88.50 86 VAL A O 1
ATOM 653 N N . HIS A 1 87 ? -3.345 6.990 4.398 1.00 88.69 87 HIS A N 1
ATOM 654 C CA . HIS A 1 87 ? -4.294 6.832 3.290 1.00 88.69 87 HIS A CA 1
ATOM 655 C C . HIS A 1 87 ? -5.274 8.004 3.198 1.00 88.69 87 HIS A C 1
ATOM 657 O O . HIS A 1 87 ? -5.802 8.257 2.122 1.00 88.69 87 HIS A O 1
ATOM 663 N N . ALA A 1 88 ? -5.492 8.732 4.295 1.00 86.00 88 ALA A N 1
ATOM 664 C CA . ALA A 1 88 ? -6.289 9.955 4.301 1.00 86.00 88 ALA A CA 1
ATOM 665 C C . ALA A 1 88 ? -5.485 11.193 3.858 1.00 86.00 88 ALA A C 1
ATOM 667 O O . ALA A 1 88 ? -6.024 12.073 3.190 1.00 86.00 88 ALA A O 1
ATOM 668 N N . GLU A 1 89 ? -4.202 11.278 4.227 1.00 87.44 89 GLU A N 1
ATOM 669 C CA . GLU A 1 89 ? -3.382 12.479 4.017 1.00 87.44 89 GLU A CA 1
ATOM 670 C C . GLU A 1 89 ? -2.580 12.480 2.705 1.00 87.44 89 GLU A C 1
ATOM 672 O O . GLU A 1 89 ? -2.303 13.545 2.148 1.00 87.44 89 GLU A O 1
ATOM 677 N N . VAL A 1 90 ? -2.185 11.311 2.193 1.00 89.81 90 VAL A N 1
ATOM 678 C CA . VAL A 1 90 ? -1.357 11.202 0.983 1.00 89.81 90 VAL A CA 1
ATOM 679 C C . VAL A 1 90 ? -2.230 10.934 -0.233 1.00 89.81 90 VAL A C 1
ATOM 681 O O . VAL A 1 90 ? -3.067 10.037 -0.224 1.00 89.81 90 VAL A O 1
ATOM 684 N N . GLU A 1 91 ? -1.998 11.680 -1.318 1.00 91.25 91 GLU A N 1
ATOM 685 C CA . GLU A 1 91 ? -2.695 11.424 -2.583 1.00 91.25 91 GLU A CA 1
ATOM 686 C C . GLU A 1 91 ? -2.399 10.008 -3.067 1.00 91.25 91 GLU A C 1
ATOM 688 O O . GLU A 1 91 ? -1.242 9.566 -3.109 1.00 91.25 91 GLU A O 1
ATOM 693 N N . ARG A 1 92 ? -3.450 9.305 -3.476 1.00 92.50 92 ARG A N 1
ATOM 694 C CA . ARG A 1 92 ? -3.348 7.918 -3.913 1.00 92.50 92 ARG A CA 1
ATOM 695 C C . ARG A 1 92 ? -2.368 7.755 -5.072 1.00 92.50 92 ARG A C 1
ATOM 697 O O . ARG A 1 92 ? -1.576 6.816 -5.080 1.00 92.50 92 ARG A O 1
ATOM 704 N N . GLU A 1 93 ? -2.367 8.684 -6.018 1.00 94.69 93 GLU A N 1
ATOM 705 C CA . GLU A 1 93 ? -1.461 8.701 -7.163 1.00 94.69 93 GLU A CA 1
ATOM 706 C C . GLU A 1 93 ? 0.004 8.785 -6.726 1.00 94.69 93 GLU A C 1
ATOM 708 O O . GLU A 1 93 ? 0.863 8.148 -7.335 1.00 94.69 93 GLU A O 1
ATOM 713 N N . ARG A 1 94 ? 0.308 9.512 -5.641 1.00 94.75 94 ARG A N 1
ATOM 714 C CA . ARG A 1 94 ? 1.671 9.594 -5.094 1.00 94.75 94 ARG A CA 1
ATOM 715 C C . ARG A 1 94 ? 2.107 8.278 -4.462 1.00 94.75 94 ARG A C 1
ATOM 717 O O . ARG A 1 94 ? 3.262 7.899 -4.640 1.00 94.75 94 ARG A O 1
ATOM 724 N N . LEU A 1 95 ? 1.205 7.568 -3.779 1.00 94.81 95 LEU A N 1
ATOM 725 C CA . LEU A 1 95 ? 1.481 6.225 -3.249 1.00 94.81 95 LEU A CA 1
ATOM 726 C C . LEU A 1 95 ? 1.732 5.220 -4.382 1.00 94.81 95 LEU A C 1
ATOM 728 O O . LEU A 1 95 ? 2.709 4.475 -4.344 1.00 94.81 95 LEU A O 1
ATOM 732 N N . ILE A 1 96 ? 0.902 5.248 -5.427 1.00 95.75 96 ILE A N 1
ATOM 733 C CA . ILE A 1 96 ? 1.071 4.398 -6.616 1.00 95.75 96 ILE A CA 1
ATOM 734 C C . ILE A 1 96 ? 2.392 4.720 -7.325 1.00 95.75 96 ILE A C 1
ATOM 736 O O . ILE A 1 96 ? 3.132 3.816 -7.714 1.00 95.75 96 ILE A O 1
ATOM 740 N N . HIS A 1 97 ? 2.730 6.003 -7.459 1.00 95.75 97 HIS A N 1
ATOM 741 C CA . HIS A 1 97 ? 3.989 6.428 -8.060 1.00 95.75 97 HIS A CA 1
ATOM 742 C C . HIS A 1 97 ? 5.208 6.036 -7.214 1.00 95.75 97 HIS A C 1
ATOM 744 O O . HIS A 1 97 ? 6.248 5.692 -7.773 1.00 95.75 97 HIS A O 1
ATOM 750 N N . ALA A 1 98 ? 5.102 6.055 -5.882 1.00 96.00 98 ALA A N 1
ATOM 751 C CA . ALA A 1 98 ? 6.143 5.525 -5.004 1.00 96.00 98 ALA A CA 1
ATOM 752 C C . ALA A 1 98 ? 6.408 4.044 -5.293 1.00 96.00 98 ALA A C 1
ATOM 754 O O . ALA A 1 98 ? 7.549 3.691 -5.560 1.00 96.00 98 ALA A O 1
ATOM 755 N N . ILE A 1 99 ? 5.361 3.215 -5.367 1.00 95.69 99 ILE A N 1
ATOM 756 C CA . ILE A 1 99 ? 5.479 1.784 -5.698 1.00 95.69 99 ILE A CA 1
ATOM 757 C C . ILE A 1 99 ? 6.068 1.574 -7.096 1.00 95.69 99 ILE A C 1
ATOM 759 O O . ILE A 1 99 ? 6.916 0.704 -7.286 1.00 95.69 99 ILE A O 1
ATOM 763 N N . TRP A 1 100 ? 5.636 2.357 -8.087 1.00 94.75 100 TRP A N 1
ATOM 764 C CA . TRP A 1 100 ? 6.116 2.222 -9.463 1.00 94.75 100 TRP A CA 1
ATOM 765 C C . TRP A 1 100 ? 7.634 2.413 -9.577 1.00 94.75 100 TRP A C 1
ATOM 767 O O . TRP A 1 100 ? 8.269 1.658 -10.315 1.00 94.75 100 TRP A O 1
ATOM 777 N N . ARG A 1 101 ? 8.213 3.353 -8.818 1.00 93.88 101 ARG A N 1
ATOM 778 C CA . ARG A 1 101 ? 9.641 3.709 -8.882 1.00 93.88 101 ARG A CA 1
ATOM 779 C C . ARG A 1 101 ? 10.597 2.742 -8.185 1.00 93.88 101 ARG A C 1
ATOM 781 O O . ARG A 1 101 ? 11.782 2.850 -8.440 1.00 93.88 101 ARG A O 1
ATOM 788 N N . LEU A 1 102 ? 10.114 1.838 -7.330 1.00 94.38 102 LEU A N 1
ATOM 789 C CA . LEU A 1 102 ? 11.002 0.973 -6.533 1.00 94.38 102 LEU A CA 1
ATOM 790 C C . LEU A 1 102 ? 11.794 0.014 -7.428 1.00 94.38 102 LEU A C 1
ATOM 792 O O . LEU A 1 102 ? 11.196 -0.664 -8.260 1.00 94.38 102 LEU A O 1
ATOM 796 N N . ASP A 1 103 ? 13.102 -0.090 -7.276 1.00 90.38 103 ASP A N 1
ATOM 797 C CA . ASP A 1 103 ? 13.938 -0.815 -8.242 1.00 90.38 103 ASP A CA 1
ATOM 798 C C . ASP A 1 103 ? 14.112 -2.305 -7.924 1.00 90.38 103 ASP A C 1
ATOM 800 O O . ASP A 1 103 ? 14.468 -3.094 -8.808 1.00 90.38 103 ASP A O 1
ATOM 804 N N . ASP A 1 104 ? 13.832 -2.715 -6.686 1.00 93.44 104 ASP A N 1
ATOM 805 C CA . ASP A 1 104 ? 14.006 -4.093 -6.238 1.00 93.44 104 ASP A CA 1
ATOM 806 C C . ASP A 1 104 ? 13.040 -4.516 -5.114 1.00 93.44 104 ASP A C 1
ATOM 808 O O . ASP A 1 104 ? 12.179 -3.764 -4.642 1.00 93.44 104 ASP A O 1
ATOM 812 N N . PHE A 1 105 ? 13.149 -5.787 -4.716 1.00 93.06 105 PHE A N 1
ATOM 813 C CA . PHE A 1 105 ? 12.341 -6.357 -3.642 1.00 93.06 105 PHE A CA 1
ATOM 814 C C . PHE A 1 105 ? 12.703 -5.808 -2.259 1.00 93.06 105 PHE A C 1
ATOM 816 O O . P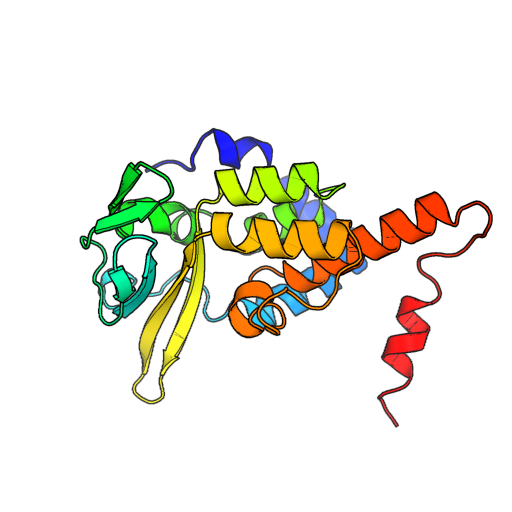HE A 1 105 ? 11.834 -5.796 -1.386 1.00 93.06 105 PHE A O 1
ATOM 823 N N . ALA A 1 106 ? 13.942 -5.367 -2.029 1.00 94.88 106 ALA A N 1
ATOM 824 C CA . ALA A 1 106 ? 14.355 -4.803 -0.749 1.00 94.88 106 ALA A CA 1
ATOM 825 C C . ALA A 1 106 ? 13.672 -3.450 -0.519 1.00 94.88 106 ALA A C 1
ATOM 827 O O . ALA A 1 106 ? 13.028 -3.271 0.516 1.00 94.88 106 ALA A O 1
ATOM 828 N N . GLU A 1 107 ? 13.693 -2.564 -1.516 1.00 95.12 107 GLU A N 1
ATOM 829 C CA . GLU A 1 107 ? 12.971 -1.291 -1.491 1.00 95.12 107 GLU A CA 1
ATOM 830 C C . GLU A 1 107 ? 11.459 -1.498 -1.353 1.00 95.12 107 GLU A C 1
ATOM 832 O O . GLU A 1 107 ? 10.803 -0.788 -0.592 1.00 95.12 107 GLU A O 1
ATOM 837 N N . LEU A 1 108 ? 10.890 -2.501 -2.035 1.00 95.06 108 LEU A N 1
ATOM 838 C CA . LEU A 1 108 ? 9.471 -2.839 -1.888 1.00 95.06 108 LEU A CA 1
ATOM 839 C C . LEU A 1 108 ? 9.118 -3.262 -0.458 1.00 95.06 108 LEU A C 1
ATOM 841 O O . LEU A 1 108 ? 8.132 -2.774 0.096 1.00 95.06 108 LEU A O 1
ATOM 845 N N . LYS A 1 109 ? 9.909 -4.150 0.153 1.00 95.06 109 LYS A N 1
ATOM 846 C CA . LYS A 1 109 ? 9.701 -4.590 1.542 1.00 95.06 109 LYS A CA 1
ATOM 847 C C . LYS A 1 109 ? 9.841 -3.414 2.512 1.00 95.06 109 LYS A C 1
ATOM 849 O O . LYS A 1 109 ? 9.016 -3.250 3.408 1.00 95.06 109 LYS A O 1
ATOM 854 N N . GLU A 1 110 ? 10.829 -2.556 2.295 1.00 95.44 110 GLU A N 1
ATOM 855 C CA . GLU A 1 110 ? 11.069 -1.371 3.114 1.00 95.44 110 GLU A CA 1
ATOM 856 C C . GLU A 1 110 ? 9.935 -0.337 3.003 1.00 95.44 110 GLU A C 1
ATOM 858 O O . GLU A 1 110 ? 9.472 0.197 4.015 1.00 95.44 110 GLU A O 1
ATOM 863 N N . PHE A 1 111 ? 9.426 -0.105 1.790 1.00 95.44 111 PHE A N 1
ATOM 864 C CA . PHE A 1 111 ? 8.245 0.719 1.549 1.00 95.44 111 PHE A CA 1
ATOM 865 C C . PHE A 1 111 ? 7.013 0.159 2.268 1.00 95.44 111 PHE A C 1
ATOM 867 O O . PHE A 1 111 ? 6.281 0.915 2.906 1.00 95.44 111 PHE A O 1
ATOM 874 N N . LEU A 1 112 ? 6.785 -1.156 2.209 1.00 93.38 112 LEU A N 1
ATOM 875 C CA . LEU A 1 112 ? 5.653 -1.800 2.880 1.00 93.38 112 LEU A CA 1
ATOM 876 C C . LEU A 1 112 ? 5.725 -1.652 4.402 1.00 93.38 112 LEU A C 1
ATOM 878 O O . LEU A 1 112 ? 4.726 -1.293 5.025 1.00 93.38 112 LEU A O 1
ATOM 882 N N . LEU A 1 113 ? 6.903 -1.846 4.996 1.00 92.38 113 LEU A N 1
ATOM 883 C CA . LEU A 1 113 ? 7.115 -1.614 6.426 1.00 92.38 113 LEU A CA 1
ATOM 884 C C . LEU A 1 113 ? 6.861 -0.149 6.807 1.00 92.38 113 LEU A C 1
ATOM 886 O O . LEU A 1 113 ? 6.216 0.121 7.820 1.00 92.38 113 LEU A O 1
ATOM 890 N N . ALA A 1 114 ? 7.302 0.802 5.978 1.00 92.88 114 ALA A N 1
ATOM 891 C CA . ALA A 1 114 ? 7.038 2.223 6.191 1.00 92.88 114 ALA A CA 1
ATOM 892 C C . ALA A 1 114 ? 5.549 2.587 6.038 1.00 92.88 114 ALA A C 1
ATOM 894 O O . ALA A 1 114 ? 5.046 3.432 6.780 1.00 92.88 114 ALA A O 1
ATOM 895 N N . LEU A 1 115 ? 4.841 1.946 5.102 1.00 92.56 115 LEU A N 1
ATOM 896 C CA . LEU A 1 115 ? 3.412 2.145 4.856 1.00 92.56 115 LEU A CA 1
ATOM 897 C C . LEU A 1 115 ? 2.535 1.541 5.967 1.00 92.56 115 LEU A C 1
ATOM 899 O O . LEU A 1 115 ? 1.446 2.051 6.223 1.00 92.56 115 LEU A O 1
ATOM 903 N N . ARG A 1 116 ? 3.017 0.491 6.648 1.00 92.06 116 ARG A N 1
ATOM 904 C CA . ARG A 1 116 ? 2.385 -0.247 7.765 1.00 92.06 116 ARG A CA 1
ATOM 905 C C . ARG A 1 116 ? 1.113 -1.018 7.409 1.00 92.06 116 ARG A C 1
ATOM 907 O O . ARG A 1 116 ? 0.971 -2.162 7.831 1.00 92.06 116 ARG A O 1
ATOM 914 N N . ALA A 1 117 ? 0.202 -0.443 6.630 1.00 90.88 117 ALA A N 1
ATOM 915 C CA . ALA A 1 117 ? -1.011 -1.113 6.175 1.00 90.88 117 ALA A CA 1
ATOM 916 C C . ALA A 1 117 ? -1.444 -0.675 4.779 1.00 90.88 117 ALA A C 1
ATOM 918 O O . ALA A 1 117 ? -1.223 0.455 4.349 1.00 90.88 117 ALA A O 1
ATOM 919 N N . ILE A 1 118 ? -2.128 -1.578 4.089 1.00 90.75 118 ILE A N 1
ATOM 920 C CA . ILE A 1 118 ? -2.765 -1.343 2.799 1.00 90.75 118 ILE A CA 1
ATOM 921 C C . ILE A 1 118 ? -4.265 -1.379 3.010 1.00 90.75 118 ILE A C 1
ATOM 923 O O . ILE A 1 118 ? -4.794 -2.308 3.619 1.00 90.75 118 ILE A O 1
ATOM 927 N N . VAL A 1 119 ? -4.947 -0.368 2.484 1.00 90.81 119 VAL A N 1
ATOM 928 C CA . VAL A 1 119 ? -6.361 -0.149 2.762 1.00 90.81 119 VAL A CA 1
ATOM 929 C C . VAL A 1 119 ? -7.114 -0.029 1.458 1.00 90.81 119 VAL A C 1
ATOM 931 O O . VAL A 1 119 ? -6.730 0.735 0.572 1.00 90.81 119 VAL A O 1
ATOM 934 N N . ARG A 1 120 ? -8.192 -0.798 1.329 1.00 90.94 120 ARG A N 1
ATOM 935 C CA . ARG A 1 120 ? -9.123 -0.703 0.208 1.00 90.94 120 ARG A CA 1
ATOM 936 C C . ARG A 1 120 ? -10.486 -0.264 0.710 1.00 90.94 120 ARG A C 1
ATOM 938 O O . ARG A 1 120 ? -11.123 -0.994 1.468 1.00 90.94 120 ARG A O 1
ATOM 945 N N . TYR A 1 121 ? -10.954 0.864 0.196 1.00 91.06 121 TYR A N 1
ATOM 946 C CA . TYR A 1 121 ? -12.298 1.360 0.454 1.00 91.06 121 TYR A CA 1
ATOM 947 C C . TYR A 1 121 ? -13.280 0.872 -0.605 1.00 91.06 121 TYR A C 1
ATOM 949 O O . TYR A 1 121 ? -12.978 0.878 -1.803 1.00 91.06 121 TYR A O 1
ATOM 957 N N . ALA A 1 122 ? -14.449 0.423 -0.165 1.00 90.69 122 ALA A N 1
ATOM 958 C CA . ALA A 1 122 ? -15.526 -0.031 -1.031 1.00 90.69 122 ALA A CA 1
ATOM 959 C C . ALA A 1 122 ? -16.875 0.417 -0.469 1.00 90.69 122 ALA A C 1
ATOM 961 O O . ALA A 1 122 ? -17.076 0.362 0.738 1.00 90.69 122 ALA A O 1
ATOM 962 N N . LEU A 1 123 ? -17.777 0.837 -1.353 1.00 90.12 123 LEU A N 1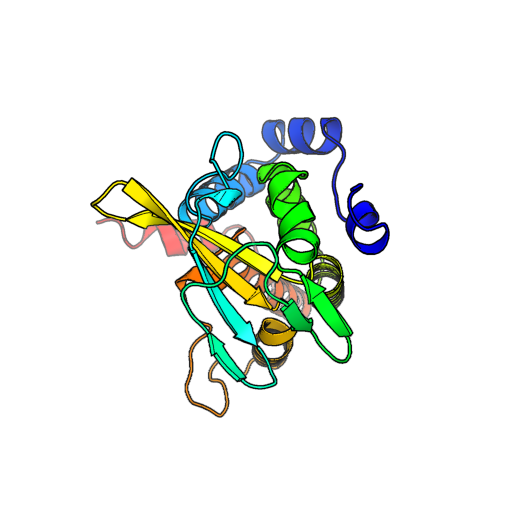
ATOM 963 C CA . LEU A 1 123 ? -19.180 1.055 -1.015 1.00 90.12 123 LEU A CA 1
ATOM 964 C C . LEU A 1 123 ? -19.947 -0.239 -1.295 1.00 90.12 123 LEU A C 1
ATOM 966 O O . LEU A 1 123 ? -19.708 -0.871 -2.330 1.00 90.12 123 LEU A O 1
ATOM 970 N N . ASP A 1 124 ? -20.819 -0.645 -0.380 1.00 90.00 124 ASP A N 1
ATOM 971 C CA . ASP A 1 124 ? -21.768 -1.728 -0.639 1.00 90.00 124 ASP A CA 1
ATOM 972 C C . ASP A 1 124 ? -22.998 -1.237 -1.424 1.00 90.00 124 ASP A C 1
ATOM 974 O O . ASP A 1 124 ? -23.058 -0.093 -1.882 1.00 90.00 124 ASP A O 1
ATOM 978 N N . LEU A 1 125 ? -23.966 -2.135 -1.636 1.00 90.94 125 LEU A N 1
ATOM 979 C CA . LEU A 1 125 ? -25.188 -1.838 -2.389 1.00 90.94 125 LEU A CA 1
ATOM 980 C C . LEU A 1 125 ? -26.081 -0.801 -1.694 1.00 90.94 125 LEU A C 1
ATOM 982 O O . LEU A 1 125 ? -26.834 -0.109 -2.375 1.00 90.94 125 LEU A O 1
ATOM 986 N N . ASP A 1 126 ? -25.957 -0.670 -0.373 1.00 91.31 126 ASP A N 1
ATOM 987 C CA . ASP A 1 126 ? -26.703 0.280 0.451 1.00 91.31 126 ASP A CA 1
ATOM 988 C C . ASP A 1 126 ? -25.949 1.615 0.612 1.00 91.31 126 ASP A C 1
ATOM 990 O O . ASP A 1 126 ? -26.403 2.522 1.313 1.00 91.31 126 ASP A O 1
ATOM 994 N N . GLY A 1 127 ? -24.794 1.755 -0.049 1.00 88.00 127 GLY A N 1
ATOM 995 C CA . GLY A 1 127 ? -23.949 2.944 0.002 1.00 88.00 127 GLY A CA 1
ATOM 996 C C . GLY A 1 127 ? -23.126 3.068 1.284 1.00 88.00 127 GLY A C 1
ATOM 997 O O . GLY A 1 127 ? -22.545 4.128 1.519 1.00 88.00 127 GLY A O 1
ATOM 998 N N . GLN A 1 128 ? -23.044 2.020 2.107 1.00 90.88 128 GLN A N 1
ATOM 999 C CA . GLN A 1 128 ? -22.200 2.022 3.299 1.00 90.88 128 GLN A CA 1
ATOM 1000 C C . GLN A 1 128 ? -20.739 1.816 2.921 1.00 90.88 128 GLN A C 1
ATOM 1002 O O . GLN A 1 128 ? -20.399 1.013 2.049 1.00 90.88 128 GLN A O 1
ATOM 1007 N N . LEU A 1 129 ? -19.862 2.549 3.603 1.00 92.81 129 LEU A N 1
ATOM 1008 C CA . LEU A 1 129 ? -18.430 2.501 3.365 1.00 92.81 129 LEU A CA 1
ATOM 1009 C C . LEU A 1 129 ? -17.763 1.408 4.200 1.00 92.81 129 LEU A C 1
ATOM 1011 O O . LEU A 1 129 ? -17.894 1.355 5.420 1.00 92.81 129 LEU A O 1
ATOM 1015 N N . HIS A 1 130 ? -16.962 0.585 3.537 1.00 92.94 130 HIS A N 1
ATOM 1016 C CA . HIS A 1 130 ? -16.189 -0.485 4.155 1.00 92.94 130 HIS A CA 1
ATOM 1017 C C . HIS A 1 130 ? -14.700 -0.284 3.899 1.00 92.94 130 HIS A C 1
ATOM 1019 O O . HIS A 1 130 ? -14.274 -0.066 2.759 1.00 92.94 130 HIS A O 1
ATOM 1025 N N . GLY A 1 131 ? -13.899 -0.379 4.958 1.00 92.75 131 GLY A N 1
ATOM 1026 C CA . GLY A 1 131 ? -12.442 -0.332 4.907 1.00 92.75 131 GLY A CA 1
ATOM 1027 C C . GLY A 1 131 ? -11.835 -1.717 5.103 1.00 92.75 131 GLY A C 1
ATOM 1028 O O . GLY A 1 131 ? -11.797 -2.236 6.215 1.00 92.75 131 GLY A O 1
ATOM 1029 N N . HIS A 1 132 ? -11.304 -2.311 4.038 1.00 91.75 132 HIS A N 1
ATOM 1030 C CA . HIS A 1 132 ? -10.547 -3.559 4.136 1.00 91.75 132 HIS A CA 1
ATOM 1031 C C . HIS A 1 132 ? -9.078 -3.240 4.376 1.00 91.75 132 HIS A C 1
ATOM 1033 O O . HIS A 1 132 ? -8.426 -2.656 3.507 1.00 91.75 132 HIS A O 1
ATOM 1039 N N . VAL A 1 133 ? -8.564 -3.625 5.537 1.00 91.50 133 VAL A N 1
ATOM 1040 C CA . VAL A 1 133 ? -7.209 -3.312 5.986 1.00 91.50 133 VAL A CA 1
ATOM 1041 C C . VAL A 1 133 ? -6.382 -4.589 6.008 1.00 91.50 133 VAL A C 1
ATOM 1043 O O . VAL A 1 133 ? -6.748 -5.581 6.635 1.00 91.50 133 VAL A O 1
ATOM 1046 N N . LEU A 1 134 ? -5.234 -4.546 5.345 1.00 89.62 134 LEU A N 1
ATOM 1047 C CA . LEU A 1 134 ? -4.220 -5.586 5.413 1.00 89.62 134 LEU A CA 1
ATOM 1048 C C . LEU A 1 134 ? -2.942 -5.000 5.992 1.00 89.62 134 LEU A C 1
ATOM 1050 O O . LEU A 1 134 ? -2.430 -4.001 5.484 1.00 89.62 134 LEU A O 1
ATOM 1054 N N . LEU A 1 135 ? -2.407 -5.640 7.026 1.00 89.50 135 LEU A N 1
ATOM 1055 C CA . LEU A 1 135 ? -1.107 -5.278 7.576 1.00 89.50 135 LEU A CA 1
ATOM 1056 C C . LEU A 1 135 ? -0.029 -5.535 6.524 1.00 89.50 135 LEU A C 1
ATOM 1058 O O . LEU A 1 135 ? 0.090 -6.643 6.005 1.00 89.50 135 LEU A O 1
ATOM 1062 N N . ALA A 1 136 ? 0.750 -4.512 6.185 1.00 90.00 136 ALA A N 1
ATOM 1063 C CA . ALA A 1 136 ? 1.675 -4.573 5.056 1.00 90.00 136 ALA A CA 1
ATOM 1064 C C . ALA A 1 136 ? 2.786 -5.619 5.264 1.00 90.00 136 ALA A C 1
ATOM 1066 O O . ALA A 1 136 ? 3.227 -6.242 4.300 1.00 90.00 136 ALA A O 1
ATOM 1067 N N . GLU A 1 137 ? 3.175 -5.876 6.518 1.00 87.19 137 GLU A N 1
ATOM 1068 C CA . GLU A 1 137 ? 4.138 -6.925 6.882 1.00 87.19 137 GLU A CA 1
ATOM 1069 C C . GLU A 1 137 ? 3.686 -8.331 6.456 1.00 87.19 137 GLU A C 1
ATOM 1071 O O . GLU A 1 137 ? 4.509 -9.154 6.064 1.00 87.19 137 GLU A O 1
ATOM 1076 N N . THR A 1 138 ? 2.375 -8.590 6.417 1.00 86.25 138 THR A N 1
ATOM 1077 C CA . THR A 1 138 ? 1.823 -9.899 6.020 1.00 86.25 138 THR A CA 1
ATOM 1078 C C . THR A 1 138 ? 2.025 -10.208 4.536 1.00 86.25 138 THR A C 1
ATOM 1080 O O . THR A 1 138 ? 1.915 -11.360 4.121 1.00 86.25 138 THR A O 1
ATOM 1083 N N . LEU A 1 139 ? 2.366 -9.202 3.723 1.00 85.94 139 LEU A N 1
ATOM 1084 C CA . LEU A 1 139 ? 2.717 -9.388 2.316 1.00 85.94 139 LEU A CA 1
ATOM 1085 C C . LEU A 1 139 ? 4.180 -9.774 2.104 1.00 85.94 139 LEU A C 1
ATOM 1087 O O . LEU A 1 139 ? 4.522 -10.260 1.025 1.00 85.94 139 LEU A O 1
ATOM 1091 N N . ILE A 1 140 ? 5.045 -9.570 3.098 1.00 88.75 140 ILE A N 1
ATOM 1092 C CA . ILE A 1 140 ? 6.482 -9.818 2.961 1.00 88.75 140 ILE A CA 1
ATOM 1093 C C . ILE A 1 140 ? 6.770 -11.295 2.650 1.00 88.75 140 ILE A C 1
ATOM 1095 O O . ILE A 1 140 ? 7.466 -11.532 1.662 1.00 88.75 140 ILE A O 1
ATOM 1099 N N . PRO A 1 141 ? 6.190 -12.295 3.349 1.00 85.06 141 PRO A N 1
ATOM 1100 C CA . PRO A 1 141 ? 6.428 -13.706 3.024 1.00 85.06 141 PRO A CA 1
ATOM 1101 C C . PRO A 1 141 ? 6.043 -14.072 1.585 1.00 85.06 141 PRO A C 1
ATOM 1103 O O . PRO A 1 141 ? 6.726 -14.851 0.919 1.00 85.06 141 PRO A O 1
ATOM 1106 N N . MET A 1 142 ? 4.971 -13.471 1.064 1.00 83.69 142 MET A N 1
ATOM 1107 C CA . MET A 1 142 ? 4.556 -13.653 -0.326 1.00 83.69 142 MET A CA 1
ATOM 1108 C C . MET A 1 142 ? 5.562 -13.037 -1.303 1.00 83.69 142 MET A C 1
ATOM 1110 O O . MET A 1 142 ? 5.890 -13.661 -2.311 1.00 83.69 142 MET A O 1
ATOM 1114 N N . ILE A 1 143 ? 6.067 -11.837 -1.016 1.00 87.81 143 ILE A N 1
ATOM 1115 C CA . ILE A 1 143 ? 7.099 -11.192 -1.835 1.00 87.81 143 ILE A CA 1
ATOM 1116 C C . ILE A 1 143 ? 8.375 -12.030 -1.844 1.00 87.81 143 ILE A C 1
ATOM 1118 O O . ILE A 1 143 ? 8.922 -12.274 -2.914 1.00 87.81 143 ILE A O 1
ATOM 1122 N N . GLU A 1 144 ? 8.805 -12.524 -0.684 1.00 88.75 144 GLU A N 1
ATOM 1123 C CA . GLU A 1 144 ? 9.967 -13.407 -0.567 1.00 88.75 144 GLU A CA 1
ATOM 1124 C C . GLU A 1 144 ? 9.780 -14.719 -1.331 1.00 88.75 144 GLU A C 1
ATOM 1126 O O . GLU A 1 144 ? 10.718 -15.222 -1.943 1.00 88.75 144 GLU A O 1
ATOM 1131 N N . SER A 1 145 ? 8.567 -15.271 -1.332 1.00 84.38 145 SER A N 1
ATOM 1132 C CA . SER A 1 145 ? 8.261 -16.476 -2.104 1.00 84.38 145 SER A CA 1
ATOM 1133 C C . SER A 1 145 ? 8.398 -16.203 -3.603 1.00 84.38 145 SER A C 1
ATOM 1135 O O . SER A 1 145 ? 9.061 -16.963 -4.304 1.00 84.38 145 SER A O 1
ATOM 1137 N N . VAL A 1 146 ? 7.880 -15.074 -4.101 1.00 84.50 146 VAL A N 1
ATOM 1138 C CA . VAL A 1 146 ? 8.070 -14.668 -5.507 1.00 84.50 146 VAL A CA 1
ATOM 1139 C C . VAL A 1 146 ? 9.544 -14.398 -5.824 1.00 84.50 146 VAL A C 1
ATOM 1141 O O . VAL A 1 146 ? 10.030 -14.857 -6.854 1.00 84.50 146 VAL A O 1
ATOM 1144 N N . GLU A 1 147 ? 10.274 -13.733 -4.930 1.00 87.31 147 GLU A N 1
ATOM 1145 C CA . GLU A 1 147 ? 11.722 -13.500 -5.031 1.00 87.31 147 GLU A CA 1
ATOM 1146 C C . GLU A 1 147 ? 12.500 -14.827 -5.143 1.00 87.31 147 GLU A C 1
ATOM 1148 O O . GLU A 1 147 ? 13.419 -14.950 -5.955 1.00 87.31 147 GLU A O 1
ATOM 1153 N N . ARG A 1 148 ? 12.071 -15.863 -4.408 1.00 85.88 148 ARG A N 1
ATOM 1154 C CA . ARG A 1 148 ? 12.594 -17.242 -4.478 1.00 85.88 148 ARG A CA 1
ATOM 1155 C C . ARG A 1 148 ? 11.998 -18.082 -5.615 1.00 85.88 148 ARG A C 1
ATOM 1157 O O . ARG A 1 148 ? 12.357 -19.250 -5.749 1.00 85.88 148 ARG A O 1
ATOM 1164 N N . ARG A 1 149 ? 11.109 -17.519 -6.444 1.00 81.94 149 ARG A N 1
ATOM 1165 C CA . ARG A 1 149 ? 10.381 -18.200 -7.540 1.00 81.94 149 ARG A CA 1
ATOM 1166 C C . ARG A 1 149 ? 9.470 -19.342 -7.076 1.00 81.94 149 ARG A C 1
ATOM 1168 O O . ARG A 1 149 ? 9.175 -20.276 -7.819 1.00 81.94 149 ARG A O 1
ATOM 1175 N N . GLN A 1 150 ? 8.999 -19.244 -5.843 1.00 77.06 150 GLN A N 1
ATOM 1176 C CA . GLN A 1 150 ? 8.002 -20.107 -5.229 1.00 77.06 150 GLN A CA 1
ATOM 1177 C C . GLN A 1 150 ? 6.632 -19.433 -5.380 1.00 77.06 150 GLN A C 1
ATOM 1179 O O . GLN A 1 150 ? 6.189 -18.656 -4.542 1.00 77.06 150 GLN A O 1
ATOM 1184 N N . TYR A 1 151 ? 5.961 -19.686 -6.507 1.00 66.94 151 TYR A N 1
ATOM 1185 C CA . TYR A 1 151 ? 4.669 -19.052 -6.826 1.00 66.94 151 TYR A CA 1
ATOM 1186 C C . TYR A 1 151 ? 3.462 -19.707 -6.136 1.00 66.94 151 TYR A C 1
ATOM 1188 O O . TYR A 1 151 ? 2.322 -19.285 -6.345 1.00 66.94 151 TYR A O 1
ATOM 1196 N N . VAL A 1 152 ? 3.708 -20.748 -5.345 1.00 61.41 152 VAL A N 1
ATOM 1197 C CA . VAL A 1 152 ? 2.731 -21.410 -4.484 1.00 61.41 152 VAL A CA 1
ATOM 1198 C C . VAL A 1 152 ? 3.266 -21.263 -3.068 1.00 61.41 152 VAL A C 1
ATOM 1200 O O . VAL A 1 152 ? 4.371 -21.725 -2.794 1.00 61.41 152 VAL A O 1
ATOM 1203 N N . LEU A 1 153 ? 2.516 -20.569 -2.211 1.00 56.97 153 LEU A N 1
ATOM 1204 C CA . LEU A 1 153 ? 2.822 -20.513 -0.784 1.00 56.97 153 LEU A CA 1
ATOM 1205 C C . LEU A 1 153 ? 2.633 -21.906 -0.177 1.00 56.97 153 LEU A C 1
ATOM 1207 O O . LEU A 1 153 ? 1.817 -22.686 -0.669 1.00 56.97 153 LEU A O 1
ATOM 1211 N N . ASP A 1 154 ? 3.330 -22.203 0.918 1.00 55.91 154 ASP A N 1
ATOM 1212 C CA . ASP A 1 154 ? 3.254 -23.515 1.581 1.00 55.91 154 ASP A CA 1
ATOM 1213 C C . ASP A 1 154 ? 1.829 -23.884 2.039 1.00 55.91 154 ASP A C 1
ATOM 1215 O O . ASP A 1 154 ? 1.502 -25.059 2.190 1.00 55.91 154 ASP A O 1
ATOM 1219 N N . ASN A 1 155 ? 0.948 -22.894 2.211 1.00 53.91 155 ASN A N 1
ATOM 1220 C CA . ASN A 1 155 ? -0.463 -23.084 2.548 1.00 53.91 155 ASN A CA 1
ATOM 1221 C C . ASN A 1 155 ? -1.395 -23.216 1.320 1.00 53.91 155 ASN A C 1
ATOM 1223 O O . ASN A 1 155 ? -2.609 -23.299 1.481 1.00 53.91 155 ASN A O 1
ATOM 1227 N N . GLY A 1 156 ? -0.854 -23.219 0.098 1.00 50.12 156 GLY A N 1
ATOM 1228 C CA . GLY A 1 156 ? -1.617 -23.304 -1.151 1.00 50.12 156 GLY A CA 1
ATOM 1229 C C . GLY A 1 156 ? -2.306 -22.003 -1.576 1.00 50.12 156 GLY A C 1
ATOM 1230 O O . GLY A 1 156 ? -2.879 -21.954 -2.671 1.00 50.12 156 GLY A O 1
ATOM 1231 N N . ASP A 1 157 ? -2.222 -20.941 -0.770 1.00 54.97 157 ASP A N 1
ATOM 1232 C CA . ASP A 1 157 ? -2.829 -19.662 -1.106 1.00 54.97 157 ASP A CA 1
ATOM 1233 C C . ASP A 1 157 ? -2.051 -18.972 -2.222 1.00 54.97 157 ASP A C 1
ATOM 1235 O O . ASP A 1 157 ? -0.832 -18.786 -2.192 1.00 54.97 157 ASP A O 1
ATOM 1239 N N . LYS A 1 158 ? -2.801 -18.509 -3.217 1.00 51.78 158 LYS A N 1
ATOM 1240 C CA . LYS A 1 158 ? -2.319 -17.472 -4.120 1.00 51.78 158 LYS A CA 1
ATOM 1241 C C . LYS A 1 158 ? -2.577 -16.149 -3.419 1.00 51.78 158 LYS A C 1
ATOM 1243 O O . LYS A 1 158 ? -3.718 -15.896 -3.048 1.00 51.78 158 LYS A O 1
ATOM 1248 N N . ALA A 1 159 ? -1.532 -15.333 -3.268 1.00 50.34 159 ALA A N 1
ATOM 1249 C CA . ALA A 1 159 ? -1.586 -13.900 -2.966 1.00 50.34 159 ALA A CA 1
ATOM 1250 C C . ALA A 1 159 ? -3.007 -13.314 -3.105 1.00 50.34 159 ALA A C 1
ATOM 1252 O O . ALA A 1 159 ? -3.474 -13.125 -4.231 1.00 50.34 159 ALA A O 1
ATOM 1253 N N . SER A 1 160 ? -3.711 -13.104 -1.984 1.00 50.25 160 SER A N 1
ATOM 1254 C CA . SER A 1 160 ? -5.126 -12.702 -1.980 1.00 50.25 160 SER A CA 1
ATOM 1255 C C . SER A 1 160 ? -5.380 -11.544 -2.943 1.00 50.25 160 SER A C 1
ATOM 1257 O O . SER A 1 160 ? -4.753 -10.487 -2.862 1.00 50.25 160 SER A O 1
ATOM 1259 N N . ASP A 1 161 ? -6.285 -11.757 -3.894 1.00 61.34 161 ASP A N 1
ATOM 1260 C CA . ASP A 1 161 ? -6.227 -11.068 -5.177 1.00 61.34 161 ASP A CA 1
ATOM 1261 C C . ASP A 1 161 ? -6.628 -9.586 -5.097 1.00 61.34 161 ASP A C 1
ATOM 1263 O O . ASP A 1 161 ? -6.062 -8.742 -5.778 1.00 61.34 161 ASP A O 1
ATOM 1267 N N . ALA A 1 162 ? -7.583 -9.221 -4.242 1.00 58.38 162 ALA A N 1
ATOM 1268 C CA . ALA A 1 162 ? -8.110 -7.855 -4.227 1.00 58.38 162 ALA A CA 1
ATOM 1269 C C . ALA A 1 162 ? -7.186 -6.857 -3.511 1.00 58.38 162 ALA A C 1
ATOM 1271 O O . ALA A 1 162 ? -6.957 -5.761 -4.022 1.00 58.38 162 ALA A O 1
ATOM 1272 N N . ILE A 1 163 ? -6.640 -7.225 -2.346 1.00 65.69 163 ILE A N 1
ATOM 1273 C CA . ILE A 1 163 ? -5.791 -6.315 -1.565 1.00 65.69 163 ILE A CA 1
ATOM 1274 C C . ILE A 1 163 ? -4.360 -6.303 -2.103 1.00 65.69 163 ILE A C 1
ATOM 1276 O O . ILE A 1 163 ? -3.750 -5.242 -2.174 1.00 65.69 163 ILE A O 1
ATOM 1280 N N . THR A 1 164 ? -3.842 -7.433 -2.590 1.00 73.00 164 THR A N 1
ATOM 1281 C CA . THR A 1 164 ? -2.524 -7.445 -3.247 1.00 73.00 164 THR A CA 1
ATOM 1282 C C . THR A 1 164 ? -2.540 -6.722 -4.592 1.00 73.00 164 THR A C 1
ATOM 1284 O O . THR A 1 164 ? -1.508 -6.219 -5.021 1.00 73.00 164 THR A O 1
ATOM 1287 N N . ARG A 1 165 ? -3.691 -6.600 -5.270 1.00 81.25 165 ARG A N 1
ATOM 1288 C CA . ARG A 1 165 ? -3.828 -5.712 -6.439 1.00 81.25 165 ARG A CA 1
ATOM 1289 C C . ARG A 1 165 ? -3.860 -4.228 -6.064 1.00 81.25 165 ARG A C 1
ATOM 1291 O O . ARG A 1 165 ? -3.582 -3.399 -6.927 1.00 81.25 165 ARG A O 1
ATOM 1298 N N . ASN A 1 166 ? -4.197 -3.880 -4.822 1.00 86.69 166 ASN A N 1
ATOM 1299 C CA . ASN A 1 166 ? -4.294 -2.490 -4.381 1.00 86.69 166 ASN A CA 1
ATOM 1300 C C . ASN A 1 166 ? -2.968 -1.748 -4.618 1.00 86.69 166 ASN A C 1
ATOM 1302 O O . ASN A 1 166 ? -1.886 -2.329 -4.512 1.00 86.69 166 ASN A O 1
ATOM 1306 N N . LEU A 1 167 ? -3.068 -0.482 -5.022 1.00 90.69 167 LEU A N 1
ATOM 1307 C CA . LEU A 1 167 ? -1.956 0.381 -5.416 1.00 90.69 167 LEU A CA 1
ATOM 1308 C C . LEU A 1 167 ? -1.036 -0.201 -6.512 1.00 90.69 167 LEU A C 1
ATOM 1310 O O . LEU A 1 167 ? 0.067 0.296 -6.727 1.00 90.69 167 LEU A O 1
ATOM 1314 N N . GLY A 1 168 ? -1.466 -1.251 -7.222 1.00 90.00 168 GLY A N 1
ATOM 1315 C CA . GLY A 1 168 ? -0.658 -1.923 -8.240 1.00 90.00 168 GLY A CA 1
ATOM 1316 C C . GLY A 1 168 ? 0.430 -2.849 -7.681 1.00 90.00 168 GLY A C 1
ATOM 1317 O O . GLY A 1 168 ? 1.295 -3.280 -8.445 1.00 90.00 168 GLY A O 1
ATOM 1318 N N . LEU A 1 169 ? 0.395 -3.198 -6.388 1.00 90.81 169 LEU A N 1
ATOM 1319 C CA . LEU A 1 169 ? 1.436 -4.000 -5.725 1.00 90.81 169 LEU A CA 1
ATOM 1320 C C . LEU A 1 169 ? 1.690 -5.341 -6.420 1.00 90.81 169 LEU A C 1
ATOM 1322 O O . LEU A 1 169 ? 2.834 -5.674 -6.718 1.00 90.81 169 LEU A O 1
ATOM 1326 N N . ARG A 1 170 ? 0.636 -6.084 -6.769 1.00 87.19 170 ARG A N 1
ATOM 1327 C CA . ARG A 1 170 ? 0.754 -7.352 -7.501 1.00 87.19 170 ARG A CA 1
ATOM 1328 C C . ARG A 1 170 ? 1.485 -7.162 -8.829 1.00 87.19 170 ARG A C 1
ATOM 1330 O O . ARG A 1 170 ? 2.389 -7.929 -9.148 1.00 87.19 170 ARG A O 1
ATOM 1337 N N . ALA A 1 171 ? 1.108 -6.144 -9.602 1.00 87.69 171 ALA A N 1
ATOM 1338 C CA . ALA A 1 171 ? 1.760 -5.851 -10.875 1.00 87.69 171 ALA A CA 1
ATOM 1339 C C . ALA A 1 171 ? 3.236 -5.483 -10.670 1.00 87.69 171 ALA A C 1
ATOM 1341 O O . ALA A 1 171 ? 4.085 -5.950 -11.429 1.00 87.69 171 ALA A O 1
ATOM 1342 N N . LYS A 1 172 ? 3.549 -4.720 -9.613 1.00 92.56 172 LYS A N 1
ATOM 1343 C CA . LYS A 1 172 ? 4.923 -4.357 -9.264 1.00 92.56 172 LYS A CA 1
ATOM 1344 C C . LYS A 1 172 ? 5.773 -5.574 -8.903 1.00 92.56 172 LYS A C 1
ATOM 1346 O O . LYS A 1 172 ? 6.852 -5.726 -9.461 1.00 92.56 172 LYS A O 1
ATOM 1351 N N . VAL A 1 173 ? 5.272 -6.463 -8.046 1.00 90.25 173 VAL A N 1
ATOM 1352 C CA . VAL A 1 173 ? 5.964 -7.700 -7.639 1.00 90.25 173 VAL A CA 1
ATOM 1353 C C . VAL A 1 173 ? 6.361 -8.543 -8.855 1.00 90.25 173 VAL A C 1
ATOM 1355 O O . VAL A 1 173 ? 7.515 -8.946 -8.979 1.00 90.25 173 VAL A O 1
ATOM 1358 N N . PHE A 1 174 ? 5.443 -8.747 -9.806 1.00 85.44 174 PHE A N 1
ATOM 1359 C CA . PHE A 1 174 ? 5.758 -9.494 -11.029 1.00 85.44 174 PHE A CA 1
ATOM 1360 C C . PHE A 1 174 ? 6.676 -8.737 -11.992 1.00 85.44 174 PHE A C 1
ATOM 1362 O O . PHE A 1 174 ? 7.442 -9.368 -12.718 1.00 85.44 174 PHE A O 1
ATOM 1369 N N . ALA A 1 175 ? 6.607 -7.404 -12.035 1.00 86.56 175 ALA A N 1
ATOM 1370 C CA . ALA A 1 175 ? 7.541 -6.610 -12.827 1.00 86.56 175 ALA A CA 1
ATOM 1371 C C . ALA A 1 175 ? 8.975 -6.732 -12.285 1.00 86.56 175 ALA A C 1
ATOM 1373 O O . ALA A 1 175 ? 9.902 -6.897 -13.074 1.00 86.56 175 ALA A O 1
ATOM 1374 N N . LEU A 1 176 ? 9.147 -6.726 -10.959 1.00 88.62 176 LEU A N 1
ATOM 1375 C CA . LEU A 1 176 ? 10.445 -6.919 -10.311 1.00 88.62 176 LEU A CA 1
ATOM 1376 C C . LEU A 1 176 ? 11.019 -8.312 -10.594 1.00 88.62 176 LEU A C 1
ATOM 1378 O O . LEU A 1 176 ? 12.156 -8.397 -11.052 1.00 88.62 176 LEU A O 1
ATOM 1382 N N . ASP A 1 177 ? 10.225 -9.378 -10.439 1.00 85.25 177 ASP A N 1
ATOM 1383 C CA . ASP A 1 177 ? 10.643 -10.749 -10.782 1.00 85.25 177 ASP A CA 1
ATOM 1384 C C . ASP A 1 177 ? 11.106 -10.849 -12.243 1.00 85.25 177 ASP A C 1
ATOM 1386 O O . ASP A 1 177 ? 12.216 -11.303 -12.512 1.00 85.25 177 ASP A O 1
ATOM 1390 N N . ARG A 1 178 ? 10.316 -10.331 -13.196 1.00 78.06 178 ARG A N 1
ATOM 1391 C CA . ARG A 1 178 ? 10.701 -10.333 -14.618 1.00 78.06 178 ARG A CA 1
ATOM 1392 C C . ARG A 1 178 ? 11.957 -9.520 -14.890 1.00 78.06 178 ARG A C 1
ATOM 1394 O O . ARG A 1 178 ? 12.821 -10.001 -15.606 1.00 78.06 178 ARG A O 1
ATOM 1401 N N . SER A 1 179 ? 12.088 -8.331 -14.310 1.00 74.12 179 SER A N 1
ATOM 1402 C CA . SER A 1 179 ? 13.287 -7.508 -14.495 1.00 74.12 179 SER A CA 1
ATOM 1403 C C . SER A 1 179 ? 14.533 -8.175 -13.903 1.00 74.12 179 SER A C 1
ATOM 1405 O O . SER A 1 179 ? 15.611 -8.103 -14.486 1.00 74.12 179 SER A O 1
ATOM 1407 N N . GLY A 1 180 ? 14.387 -8.893 -12.785 1.00 60.34 180 GLY A N 1
ATOM 1408 C CA . GLY A 1 180 ? 15.434 -9.726 -12.204 1.00 60.34 180 GLY A CA 1
ATOM 1409 C C . GLY A 1 180 ? 15.776 -10.911 -13.104 1.00 60.34 180 GLY A C 1
ATOM 1410 O O . GLY A 1 180 ? 16.952 -11.189 -13.328 1.00 60.34 180 GLY A O 1
ATOM 1411 N N . GLN A 1 181 ? 14.769 -11.568 -13.688 1.00 55.22 181 GLN A N 1
ATOM 1412 C CA . GLN A 1 181 ? 14.965 -12.603 -14.702 1.00 55.22 181 GLN A CA 1
ATOM 1413 C C . GLN A 1 181 ? 15.663 -12.056 -15.935 1.00 55.22 181 GLN A C 1
ATOM 1415 O O . GLN A 1 181 ? 16.543 -12.732 -16.432 1.00 55.22 181 GLN A O 1
ATOM 1420 N N . GLU A 1 182 ? 15.336 -10.852 -16.391 1.00 56.59 182 GLU A N 1
ATOM 1421 C CA . GLU A 1 182 ? 15.968 -10.217 -17.542 1.00 56.59 182 GLU A CA 1
ATOM 1422 C C . GLU A 1 182 ? 17.377 -9.735 -17.230 1.00 56.59 182 GLU A C 1
ATOM 1424 O O . GLU A 1 182 ? 18.239 -9.870 -18.077 1.00 56.59 182 GLU A O 1
ATOM 1429 N N . ARG A 1 183 ? 17.672 -9.251 -16.019 1.00 53.81 183 ARG A N 1
ATOM 1430 C CA . ARG A 1 183 ? 19.052 -8.971 -15.580 1.00 53.81 183 ARG A CA 1
ATOM 1431 C C . ARG A 1 183 ? 19.885 -10.253 -15.504 1.00 53.81 183 ARG A C 1
ATOM 1433 O O . ARG A 1 183 ? 21.029 -10.255 -15.943 1.00 53.81 183 ARG A O 1
ATOM 1440 N N . LEU A 1 184 ? 19.305 -11.351 -15.015 1.00 49.12 184 LEU A N 1
ATOM 1441 C CA . LEU A 1 184 ? 19.937 -12.678 -15.016 1.00 49.12 184 LEU A CA 1
ATOM 1442 C C . LEU A 1 184 ? 20.021 -13.277 -16.424 1.00 49.12 184 LEU A C 1
ATOM 1444 O O . LEU A 1 184 ? 20.956 -14.011 -16.739 1.00 49.12 184 LEU A O 1
ATOM 1448 N N . SER A 1 185 ? 19.047 -12.961 -17.273 1.00 37.00 185 SER A N 1
ATOM 1449 C CA . SER A 1 185 ? 18.966 -13.420 -18.645 1.00 37.00 185 SER A CA 1
ATOM 1450 C C . SER A 1 185 ? 19.602 -12.451 -19.608 1.00 37.00 185 SER A C 1
ATOM 1452 O O . SER A 1 185 ? 19.586 -12.811 -20.759 1.00 37.00 185 SER A O 1
ATOM 1454 N N . LEU A 1 186 ? 20.178 -11.306 -19.218 1.00 40.50 186 LEU A N 1
ATOM 1455 C CA . LEU A 1 186 ? 20.887 -10.347 -20.087 1.00 40.50 186 LEU A CA 1
ATOM 1456 C C . LEU A 1 186 ? 22.290 -10.849 -20.477 1.00 40.50 186 LEU A C 1
ATOM 1458 O O . LEU A 1 186 ? 23.130 -10.099 -20.959 1.00 40.50 186 LEU A O 1
ATOM 1462 N N . ASN A 1 187 ? 22.444 -12.174 -20.418 1.00 42.44 187 ASN A N 1
ATOM 1463 C CA . ASN A 1 187 ? 22.982 -12.998 -21.503 1.00 42.44 187 ASN A CA 1
ATOM 1464 C C . ASN A 1 187 ? 22.022 -13.180 -22.724 1.00 42.44 187 ASN A C 1
ATOM 1466 O O . ASN A 1 187 ? 22.243 -14.061 -23.547 1.00 42.44 187 ASN A O 1
ATOM 1470 N N . ALA A 1 188 ? 20.951 -12.390 -22.864 1.00 36.94 188 ALA A N 1
ATOM 1471 C CA . ALA A 1 188 ? 19.900 -12.454 -23.887 1.00 36.94 188 ALA A CA 1
ATOM 1472 C C . ALA A 1 188 ? 18.906 -11.274 -23.727 1.00 36.94 188 ALA A C 1
ATOM 1474 O O . ALA A 1 188 ? 18.284 -11.051 -22.690 1.00 36.94 188 ALA A O 1
ATOM 1475 N N . THR A 1 189 ? 18.763 -10.505 -24.798 1.00 37.47 189 THR A N 1
ATOM 1476 C CA . THR A 1 189 ? 18.117 -9.192 -24.918 1.00 37.47 189 THR A CA 1
ATOM 1477 C C . THR A 1 189 ? 16.580 -9.222 -25.073 1.00 37.47 189 THR A C 1
ATOM 1479 O O . THR A 1 189 ? 16.012 -10.114 -25.706 1.00 37.47 189 THR A O 1
ATOM 1482 N N . GLY A 1 190 ? 15.905 -8.165 -24.585 1.00 39.91 190 GLY A N 1
ATOM 1483 C CA . GLY A 1 190 ? 14.612 -7.685 -25.117 1.00 39.91 190 GLY A CA 1
ATOM 1484 C C . GLY A 1 190 ? 13.413 -7.693 -24.155 1.00 39.91 190 GLY A C 1
ATOM 1485 O O . GLY A 1 190 ? 12.541 -8.551 -24.283 1.00 39.91 190 GLY A O 1
ATOM 1486 N N . VAL A 1 191 ? 13.349 -6.697 -23.261 1.00 47.88 191 VAL A N 1
ATOM 1487 C CA . VAL A 1 191 ? 12.383 -6.581 -22.144 1.00 47.88 191 VAL A CA 1
ATOM 1488 C C . VAL A 1 191 ? 10.999 -6.043 -22.540 1.00 47.88 191 VAL A C 1
ATOM 1490 O O . VAL A 1 191 ? 9.963 -6.629 -22.233 1.00 47.88 191 VAL A O 1
ATOM 1493 N N . PHE A 1 192 ? 10.933 -4.928 -23.265 1.00 45.81 192 PHE A N 1
ATOM 1494 C CA . PHE A 1 192 ? 9.660 -4.204 -23.421 1.00 45.81 192 PHE A CA 1
ATOM 1495 C C . PHE A 1 192 ? 8.818 -4.632 -24.629 1.00 45.81 192 PHE A C 1
ATOM 1497 O O . PHE A 1 192 ? 7.612 -4.404 -24.660 1.00 45.81 192 PHE A O 1
ATOM 1504 N N . ASP A 1 193 ? 9.414 -5.334 -25.590 1.00 42.38 193 ASP A N 1
ATOM 1505 C CA . ASP A 1 193 ? 8.767 -5.665 -26.865 1.00 42.38 193 ASP A CA 1
ATOM 1506 C C . ASP A 1 193 ? 7.844 -6.905 -26.792 1.00 42.38 193 ASP A C 1
ATOM 1508 O O . ASP A 1 193 ? 7.046 -7.184 -27.694 1.00 42.38 193 ASP A O 1
ATOM 1512 N N . ARG A 1 194 ? 7.929 -7.674 -25.695 1.00 47.28 194 ARG A N 1
ATOM 1513 C CA . ARG A 1 194 ? 7.107 -8.880 -25.479 1.00 47.28 194 ARG A CA 1
ATOM 1514 C C . ARG A 1 194 ? 5.834 -8.610 -24.691 1.00 47.28 194 ARG A C 1
ATOM 1516 O O . ARG A 1 194 ? 4.830 -9.264 -24.958 1.00 47.28 194 ARG A O 1
ATOM 1523 N N . LEU A 1 195 ? 5.829 -7.639 -23.778 1.00 42.09 195 LEU A N 1
ATOM 1524 C CA . LEU A 1 195 ? 4.639 -7.338 -22.975 1.00 42.09 195 LEU A CA 1
ATOM 1525 C C . LEU A 1 195 ? 3.485 -6.814 -23.841 1.00 42.09 195 LEU A C 1
ATOM 1527 O O . LEU A 1 195 ? 2.350 -7.245 -23.652 1.00 42.09 195 LEU A O 1
ATOM 1531 N N . SER A 1 196 ? 3.775 -6.029 -24.882 1.00 44.91 196 SER A N 1
ATOM 1532 C CA . SER A 1 196 ? 2.760 -5.607 -25.860 1.00 44.91 196 SER A CA 1
ATOM 1533 C C . SER A 1 196 ? 2.182 -6.772 -26.677 1.00 44.91 196 SER A C 1
ATOM 1535 O O . SER A 1 196 ? 1.021 -6.732 -27.078 1.00 44.91 196 SER A O 1
ATOM 1537 N N . ARG A 1 197 ? 2.948 -7.852 -26.893 1.00 43.66 197 ARG A N 1
ATOM 1538 C CA . ARG A 1 197 ? 2.502 -9.018 -27.678 1.00 43.66 197 ARG A CA 1
ATOM 1539 C C . ARG A 1 197 ? 1.698 -10.033 -26.867 1.00 43.66 197 ARG A C 1
ATOM 1541 O O . ARG A 1 197 ? 0.807 -10.671 -27.423 1.00 43.66 197 ARG A O 1
ATOM 1548 N N . THR A 1 198 ? 1.960 -10.173 -25.569 1.00 47.16 198 THR A N 1
ATOM 1549 C CA . THR A 1 198 ? 1.235 -11.140 -24.725 1.00 47.16 198 THR A CA 1
ATOM 1550 C C . THR A 1 198 ? -0.159 -10.641 -24.340 1.00 47.16 198 THR A C 1
ATOM 1552 O O . THR A 1 198 ? -1.098 -11.432 -24.302 1.00 47.16 198 THR A O 1
ATOM 1555 N N . PHE A 1 199 ? -0.331 -9.332 -24.125 1.00 45.09 199 PHE A N 1
ATOM 1556 C CA . PHE A 1 199 ? -1.645 -8.755 -23.811 1.00 45.09 199 PHE A CA 1
ATOM 1557 C C . PHE A 1 199 ? -2.506 -8.458 -25.050 1.00 45.09 199 PHE A C 1
ATOM 1559 O O . PHE A 1 199 ? -3.728 -8.459 -24.944 1.00 45.09 199 PHE A O 1
ATOM 1566 N N . GLY A 1 200 ? -1.911 -8.313 -26.240 1.00 34.91 200 GLY A N 1
ATOM 1567 C CA . GLY A 1 200 ? -2.660 -8.189 -27.499 1.00 34.91 200 GLY A CA 1
ATOM 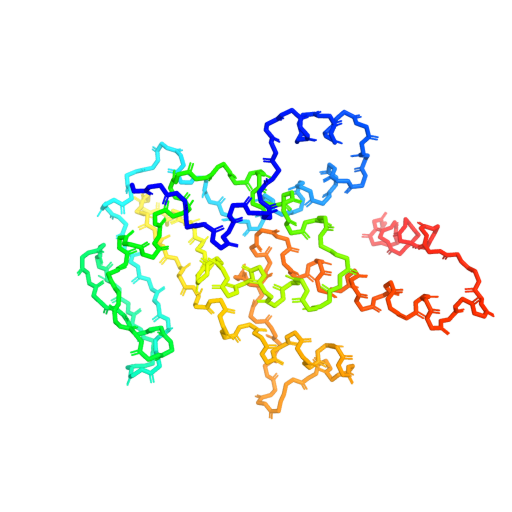1568 C C . GLY A 1 200 ? -3.325 -9.487 -27.986 1.00 34.91 200 GLY A C 1
ATOM 1569 O O . GLY A 1 200 ? -4.114 -9.452 -28.925 1.00 34.91 200 GLY A O 1
ATOM 1570 N N . ARG A 1 201 ? -3.026 -10.641 -27.370 1.00 37.94 201 ARG A N 1
ATOM 1571 C CA . ARG A 1 201 ? -3.495 -11.961 -27.836 1.00 37.94 201 ARG A CA 1
ATOM 1572 C C . ARG A 1 201 ? -4.771 -12.482 -27.164 1.00 37.94 201 ARG A C 1
ATOM 1574 O O . ARG A 1 201 ? -5.251 -13.532 -27.566 1.00 37.94 201 ARG A O 1
ATOM 1581 N N . PHE A 1 202 ? -5.336 -11.747 -26.203 1.00 41.16 202 PHE A N 1
ATOM 1582 C CA . PHE A 1 202 ? -6.628 -12.067 -25.566 1.00 41.16 202 PHE A CA 1
ATOM 1583 C C . PHE A 1 202 ? -7.789 -11.184 -26.055 1.00 41.16 202 PHE A C 1
ATOM 1585 O O . PHE A 1 202 ? -8.833 -11.117 -25.414 1.00 41.16 202 PHE A O 1
ATOM 1592 N N . GLY A 1 203 ? -7.615 -10.510 -27.194 1.00 41.97 203 GLY A N 1
ATOM 1593 C CA . GLY A 1 203 ? -8.647 -9.697 -27.831 1.00 41.97 203 GLY A CA 1
ATOM 1594 C C . GLY A 1 203 ? -8.859 -10.078 -29.290 1.00 41.97 203 GLY A C 1
ATOM 1595 O O . GLY A 1 203 ? -8.566 -9.267 -30.164 1.00 41.97 203 GLY A O 1
ATOM 1596 N N . ARG A 1 204 ? -9.332 -11.300 -29.546 1.00 34.72 204 ARG A N 1
ATOM 1597 C CA . ARG A 1 204 ? -10.178 -11.662 -30.693 1.00 34.72 204 ARG A CA 1
ATOM 1598 C C . ARG A 1 204 ? -11.079 -12.819 -30.300 1.00 34.72 204 ARG A C 1
ATOM 1600 O O . ARG A 1 204 ? -10.543 -13.763 -29.681 1.00 34.72 204 ARG A O 1
#

Foldseek 3Di:
DDQDPLQVVLFDDPVVLVVCVVPPPPLVVLLVQQVVLQADQLVPDPQQQAKEWEQAPPPGIDTRDGQQDWGDQPNDIDGNVVLCVCSNPDGLSRLLVSLVPQQALVSVLSNLVSSQWFWHWYADPVRGIYIYIYGSNVCSVVLVCVVVVNQADPVRDHDPPRRCSHSPNVVSSVVNSLVVVCVVVVVDDDRPPVVVVVVVVVPD

pLDDT: mean 81.73, std 17.17, range [34.72, 96.38]

Sequence (204 aa):
MSVPPSLQRFLPSAEQLAQTLRESASFRDFLALALKSSGADPRGLDMAGARYRVADALNGVRDELALDDRILIGASEVSLRELLTVHAEVERERLIHAIWRLDDFAELKEFLLALRAIVRYALDLDGQLHGHVLLAETLIPMIESVERRQYVLDNGDKASDAITRNLGLRAKVFALDRSGQERLSLNATGVFDRLSRTFGRFGR